Protein AF-A0A0C2G485-F1 (afdb_monomer)

InterPro domains:
  IPR006077 Vinculin/alpha-catenin [PF01044] (1-169)
  IPR017997 Vinculin [PTHR46180] (2-187)
  IPR036723 Alpha-catenin/vinculin-like superfamily [SSF47220] (1-47)
  IPR036723 Alpha-catenin/vinculin-like superfamily [SSF47220] (49-188)

Organism: NCBI:txid51022

pLDDT: mean 88.15, std 16.3, range [38.81, 98.62]

Sequence (192 aa):
MTPQLVNAGKIRLHNQTDSAEQHFENLHRQYADALHRLRSHVDDAIDTGEFVRASENAMRRYTNRCEDAIANSYPQGMVDNTSQIARLGNRVLMAAQNEADNSEEPAYCDRVNSAANQVRAAIPPMVTQAKQVAMSPRDTGASNAWRNANDRLLDSVKAVGDAIAGIQNGRHSAYQDSLSRASPYQPPQANP

Nearest PDB structures (foldseek):
  6fuy-assembly1_A  TM=9.796E-01  e=1.055E-07  Homo sapiens
  1tr2-assembly1_A  TM=8.878E-01  e=1.412E-07  Homo sapiens
  6bfi-assembly1_A  TM=7.547E-01  e=1.360E-05  Oscarella pearsei
  6bfi-assembly2_B  TM=8.022E-01  e=3.596E-05  Oscarella pearsei
  1dow-assembly1_A  TM=5.355E-01  e=2.995E-03  Mus musculus

Mean predicted aligned error: 10.18 Å

Radius of gyration: 22.9 Å; Cα contacts (8 Å, |Δi|>4): 181; chains: 1; bounding box: 74×50×57 Å

Foldseek 3Di:
DVVLLVVLVVCCVVDVDPVSVVSNVVVVVVVVVVVVVVVVVVLVVDDLLVLLVVLLVLLVVLVVQLVVCLVVLNLVSLLVSLVSNLVSLVVNLVSLCVLLVPDPDVVLNVQLVVLNVQLVVLSVQLNVLSNVCSVPSPDPVSVVSNVVSSVSNSVSSVSNSCSSQVNDDPDRDVVVVVVVVPDPDDDDDDDD

Secondary structure (DSSP, 8-state):
-HHHHHHHHHHHHH---HHHHHHHHHHHHHHHHHHHHHHHHHHHTS-HHHHHHHHHHHHHHHHHHHHHHHHTT-HHHHHHHHHHHHHHHHHHHHHHHHHHHT---HHHHHHHHHHHHHHHHHHHHHHHHHHHHHH-TT-HHHHHHHHHHHHHHHHHHHHHHHHHTTEETTEE-HHHHHHHHT----------

Solvent-accessible surface area (backbone atoms only — not comparable to full-atom values): 10129 Å² total; per-residue (Å²): 105,72,71,56,43,55,51,33,50,53,47,31,75,80,35,93,43,73,66,36,48,51,52,29,51,52,43,49,51,54,45,53,53,49,51,50,52,52,47,50,58,49,57,73,73,44,60,66,46,59,51,33,52,52,44,50,56,51,34,54,55,31,50,51,49,27,52,50,16,41,76,67,58,34,38,66,47,26,51,55,30,47,51,52,38,49,52,47,53,53,50,46,41,54,52,45,49,54,55,32,73,73,49,89,52,66,72,56,32,54,45,26,52,54,24,37,52,46,31,64,63,26,45,61,57,23,56,52,28,38,50,48,20,38,77,37,42,84,39,63,65,39,46,50,53,21,51,57,29,43,50,53,27,52,52,22,47,48,45,30,28,31,41,69,66,38,53,48,95,95,44,77,38,70,68,62,56,51,61,68,68,68,66,91,78,81,78,83,81,85,75,136

Structure (mmCIF, N/CA/C/O backbone):
data_AF-A0A0C2G485-F1
#
_entry.id   AF-A0A0C2G485-F1
#
loop_
_atom_site.group_PDB
_atom_site.id
_atom_site.type_symbol
_atom_site.label_atom_id
_atom_site.label_alt_id
_atom_site.label_comp_id
_atom_site.label_asym_id
_atom_site.label_entity_id
_atom_site.label_seq_id
_atom_site.pdbx_PDB_ins_code
_atom_site.Cartn_x
_atom_site.Cartn_y
_atom_site.Cartn_z
_atom_site.occupancy
_atom_site.B_iso_or_equiv
_atom_site.auth_seq_id
_atom_site.auth_comp_id
_atom_site.auth_asym_id
_atom_site.auth_atom_id
_atom_site.pdbx_PDB_model_num
ATOM 1 N N . MET A 1 1 ? -15.604 12.655 -20.127 1.00 81.19 1 MET A N 1
ATOM 2 C CA . MET A 1 1 ? -14.216 13.042 -19.798 1.00 81.19 1 MET A CA 1
ATOM 3 C C . MET A 1 1 ? -13.172 12.179 -20.502 1.00 81.19 1 MET A C 1
ATOM 5 O O . MET A 1 1 ? -12.366 12.743 -21.226 1.00 81.19 1 MET A O 1
ATOM 9 N N . THR A 1 2 ? -13.188 10.841 -20.400 1.00 89.56 2 THR A N 1
ATOM 10 C CA . THR A 1 2 ? -12.141 9.991 -21.021 1.00 89.56 2 THR A CA 1
ATOM 11 C C . THR A 1 2 ? -11.968 10.186 -22.540 1.00 89.56 2 THR A C 1
ATOM 13 O O . THR A 1 2 ? -10.835 10.405 -22.965 1.00 89.56 2 THR A O 1
ATOM 16 N N . PRO A 1 3 ? -13.032 10.225 -23.375 1.00 91.62 3 PRO A N 1
ATOM 17 C CA . PRO A 1 3 ? -12.863 10.497 -24.809 1.00 91.62 3 PRO A CA 1
ATOM 18 C C . PRO A 1 3 ? -12.322 11.906 -25.105 1.00 91.62 3 PRO A C 1
ATOM 20 O O . PRO A 1 3 ? -11.580 12.095 -26.065 1.00 91.62 3 PRO A O 1
ATOM 23 N N . GLN A 1 4 ? -12.656 12.892 -24.264 1.00 90.00 4 GLN A N 1
ATOM 24 C CA . GLN A 1 4 ? -12.206 14.283 -24.408 1.00 90.00 4 GLN A CA 1
ATOM 25 C C . GLN A 1 4 ? -10.712 14.413 -24.091 1.00 90.00 4 GLN A C 1
ATOM 27 O O . GLN A 1 4 ? -9.989 15.043 -24.856 1.00 90.00 4 GLN A O 1
ATOM 32 N N . LEU A 1 5 ? -10.234 13.755 -23.028 1.00 92.69 5 LEU A N 1
ATOM 33 C CA . LEU A 1 5 ? -8.813 13.722 -22.674 1.00 92.69 5 LEU A CA 1
ATOM 34 C C . LEU A 1 5 ? -7.972 13.057 -23.774 1.00 92.69 5 LEU A C 1
ATOM 36 O O . LEU A 1 5 ? -6.934 13.586 -24.165 1.00 92.69 5 LEU A O 1
ATOM 40 N N . VAL A 1 6 ? -8.442 11.926 -24.314 1.00 93.56 6 VAL A N 1
ATOM 41 C CA . VAL A 1 6 ? -7.757 11.217 -25.410 1.00 93.56 6 VAL A CA 1
ATOM 42 C C . VAL A 1 6 ? -7.699 12.079 -26.671 1.00 93.56 6 VAL A C 1
ATOM 44 O O . VAL A 1 6 ? -6.651 12.162 -27.310 1.00 93.56 6 VAL A O 1
ATOM 47 N N . ASN A 1 7 ? -8.797 12.750 -27.026 1.00 92.06 7 ASN A N 1
ATOM 48 C CA . ASN A 1 7 ? -8.823 13.636 -28.187 1.00 92.06 7 ASN A CA 1
ATOM 49 C C . ASN A 1 7 ? -7.918 14.862 -27.999 1.00 92.06 7 ASN A C 1
ATOM 51 O O . ASN A 1 7 ? -7.175 15.199 -28.917 1.00 92.06 7 ASN A O 1
ATOM 55 N N . ALA A 1 8 ? -7.900 15.477 -26.816 1.00 89.81 8 ALA A N 1
ATOM 56 C CA . ALA A 1 8 ? -6.986 16.578 -26.512 1.00 89.81 8 ALA A CA 1
ATOM 57 C C . ALA A 1 8 ? -5.514 16.142 -26.558 1.00 89.81 8 ALA A C 1
ATOM 59 O O . ALA A 1 8 ? -4.684 16.849 -27.123 1.00 89.81 8 ALA A O 1
ATOM 60 N N . GLY A 1 9 ? -5.195 14.942 -26.061 1.00 91.69 9 GLY A N 1
ATOM 61 C CA . GLY A 1 9 ? -3.853 14.366 -26.171 1.00 91.69 9 GLY A CA 1
ATOM 62 C C . GLY A 1 9 ? -3.430 14.125 -27.624 1.00 91.69 9 GLY A C 1
ATOM 63 O O . GLY A 1 9 ? -2.298 14.427 -27.997 1.00 91.69 9 GLY A O 1
ATOM 64 N N . LYS A 1 10 ? -4.352 13.654 -28.477 1.00 93.00 10 LYS A N 1
ATOM 65 C CA . LYS A 1 10 ? -4.109 13.535 -29.925 1.00 93.00 10 LYS A CA 1
ATOM 66 C C . LYS A 1 10 ? -3.856 14.895 -30.575 1.00 93.00 10 LYS A C 1
ATOM 68 O O . LYS A 1 10 ? -2.952 14.992 -31.398 1.00 93.00 10 LYS A O 1
ATOM 73 N N . ILE A 1 11 ? -4.624 15.925 -30.220 1.00 90.94 11 ILE A N 1
ATOM 74 C CA . ILE A 1 11 ? -4.431 17.286 -30.746 1.00 90.94 11 ILE A CA 1
ATOM 75 C C . ILE A 1 11 ? -3.054 17.815 -30.337 1.00 90.94 11 ILE A C 1
ATOM 77 O O . ILE A 1 11 ? -2.303 18.238 -31.207 1.00 90.94 11 ILE A O 1
ATOM 81 N N . ARG A 1 12 ? -2.683 17.700 -29.055 1.00 91.75 12 ARG A N 1
ATOM 82 C CA . ARG A 1 12 ? -1.364 18.098 -28.532 1.00 91.75 12 ARG A CA 1
ATOM 83 C C . ARG A 1 12 ? -0.206 17.421 -29.269 1.00 91.75 12 ARG A C 1
ATOM 85 O O . ARG A 1 12 ? 0.800 18.055 -29.556 1.00 91.75 12 ARG A O 1
ATOM 92 N N . LEU A 1 13 ? -0.357 16.139 -29.617 1.00 92.00 13 LEU A N 1
ATOM 93 C CA . LEU A 1 13 ? 0.670 15.390 -30.350 1.00 92.00 13 LEU A CA 1
ATOM 94 C C . LEU A 1 13 ? 0.918 15.945 -31.763 1.00 92.00 13 LEU A C 1
ATOM 96 O O . LEU A 1 13 ? 2.058 15.959 -32.218 1.00 92.00 13 LEU A O 1
ATOM 100 N N . HIS A 1 14 ? -0.137 16.391 -32.449 1.00 91.06 14 HIS A N 1
ATOM 101 C CA . HIS A 1 14 ? -0.059 16.897 -33.825 1.00 91.06 14 HIS A CA 1
ATOM 102 C C . HIS A 1 14 ? 0.062 18.429 -33.902 1.00 91.06 14 HIS A C 1
ATOM 104 O O . HIS A 1 14 ? 0.259 18.971 -34.986 1.00 91.06 14 HIS A O 1
ATOM 110 N N . ASN A 1 15 ? -0.071 19.131 -32.774 1.00 87.00 15 ASN A N 1
ATOM 111 C CA . ASN A 1 15 ? -0.072 20.586 -32.692 1.00 87.00 15 ASN A CA 1
ATOM 112 C C . ASN A 1 15 ? 0.653 21.049 -31.415 1.00 87.00 15 ASN A C 1
ATOM 114 O O . ASN A 1 15 ? 0.057 21.109 -30.341 1.00 87.00 15 ASN A O 1
ATOM 118 N N . GLN A 1 16 ? 1.935 21.399 -31.551 1.00 84.25 16 GLN A N 1
ATOM 119 C CA . GLN A 1 16 ? 2.811 21.841 -30.456 1.00 84.25 16 GLN A CA 1
ATOM 120 C C . GLN A 1 16 ? 2.670 23.345 -30.164 1.00 84.25 16 GLN A C 1
ATOM 122 O O . GLN A 1 16 ? 3.652 24.081 -30.124 1.00 84.25 16 GLN A O 1
ATOM 127 N N . THR A 1 17 ? 1.437 23.824 -30.018 1.00 93.12 17 THR A N 1
ATOM 128 C CA . THR A 1 17 ? 1.161 25.205 -29.597 1.00 93.12 17 THR A CA 1
ATOM 129 C C . THR A 1 17 ? 0.867 25.263 -28.104 1.00 93.12 17 THR A C 1
ATOM 131 O O . THR A 1 17 ? 0.262 24.345 -27.548 1.00 93.12 17 THR A O 1
ATOM 134 N N . ASP A 1 18 ? 1.199 26.387 -27.467 1.00 89.69 18 ASP A N 1
ATOM 135 C CA . ASP A 1 18 ? 0.920 26.617 -26.041 1.00 89.69 18 ASP A CA 1
ATOM 136 C C . ASP A 1 18 ? -0.572 26.463 -25.703 1.00 89.69 18 ASP A C 1
ATOM 138 O O . ASP A 1 18 ? -0.939 25.984 -24.632 1.00 89.69 18 ASP A O 1
ATOM 142 N N . SER A 1 19 ? -1.456 26.806 -26.647 1.00 91.31 19 SER A N 1
ATOM 143 C CA . SER A 1 19 ? -2.905 26.644 -26.493 1.00 91.31 19 SER A CA 1
ATOM 144 C C . SER A 1 19 ? -3.334 25.172 -26.437 1.00 91.31 19 SER A C 1
ATOM 146 O O . SER A 1 19 ? -4.177 24.810 -25.612 1.00 91.31 19 SER A O 1
ATOM 148 N N . ALA A 1 20 ? -2.744 24.308 -27.271 1.00 89.69 20 ALA A N 1
ATOM 149 C CA . ALA A 1 20 ? -3.031 22.875 -27.264 1.00 89.69 20 ALA A CA 1
ATOM 150 C C . ALA A 1 20 ? -2.503 22.198 -25.988 1.00 89.69 20 ALA A C 1
ATOM 152 O O . ALA A 1 20 ? -3.197 21.354 -25.414 1.00 89.69 20 ALA A O 1
ATOM 153 N N . GLU A 1 21 ? -1.327 22.614 -25.507 1.00 92.19 21 GLU A N 1
ATOM 154 C CA . GLU A 1 21 ? -0.771 22.167 -24.225 1.00 92.19 21 GLU A CA 1
ATOM 155 C C . GLU A 1 21 ? -1.676 22.585 -23.059 1.00 92.19 21 GLU A C 1
ATOM 157 O O . GLU A 1 21 ? -2.110 21.750 -22.266 1.00 92.19 21 GLU A O 1
ATOM 162 N N . GLN A 1 22 ? -2.059 23.864 -22.994 1.00 93.31 22 GLN A N 1
ATOM 163 C CA . GLN A 1 22 ? -2.904 24.382 -21.920 1.00 93.31 22 GLN A CA 1
ATOM 164 C C . GLN A 1 22 ? -4.296 23.735 -21.912 1.00 93.31 22 GLN A C 1
ATOM 166 O O . GLN A 1 22 ? -4.841 23.440 -20.844 1.00 93.31 22 GLN A O 1
ATOM 171 N N . HIS A 1 23 ? -4.874 23.474 -23.089 1.00 91.00 23 HIS A N 1
ATOM 172 C CA . HIS A 1 23 ? -6.140 22.757 -23.211 1.00 91.00 23 HIS A CA 1
ATOM 173 C C . HIS A 1 23 ? -6.041 21.317 -22.687 1.00 91.00 23 HIS A C 1
ATOM 175 O O . HIS A 1 23 ? -6.908 20.886 -21.919 1.00 91.00 23 HIS A O 1
ATOM 181 N N . PHE A 1 24 ? -4.979 20.591 -23.052 1.00 93.62 24 PHE A N 1
ATOM 182 C CA . PHE A 1 24 ? -4.726 19.245 -22.543 1.00 93.62 24 PHE A CA 1
ATOM 183 C C . PHE A 1 24 ? -4.542 19.241 -21.023 1.00 93.62 24 PHE A C 1
ATOM 185 O O . PHE A 1 24 ? -5.223 18.481 -20.340 1.00 93.62 24 PHE A O 1
ATOM 192 N N . GLU A 1 25 ? -3.703 20.125 -20.482 1.00 94.88 25 GLU A N 1
ATOM 193 C CA . GLU A 1 25 ? -3.445 20.213 -19.041 1.00 94.88 25 GLU A CA 1
ATOM 194 C C . GLU A 1 25 ? -4.706 20.562 -18.238 1.00 94.88 25 GLU A C 1
ATOM 196 O O . GLU A 1 25 ? -4.943 20.017 -17.157 1.00 94.88 25 GLU A O 1
ATOM 201 N N . ASN A 1 26 ? -5.572 21.424 -18.779 1.00 94.38 26 ASN A N 1
ATOM 202 C CA . ASN A 1 26 ? -6.866 21.721 -18.169 1.00 94.38 26 ASN A CA 1
ATOM 203 C C . ASN A 1 26 ? -7.766 20.477 -18.106 1.00 94.38 26 ASN A C 1
ATOM 205 O O . ASN A 1 26 ? -8.342 20.192 -17.055 1.00 94.38 26 ASN A O 1
ATOM 209 N N . LEU A 1 27 ? -7.870 19.716 -19.200 1.00 94.69 27 LEU A N 1
ATOM 210 C CA . LEU A 1 27 ? -8.649 18.475 -19.227 1.00 94.69 27 LEU A CA 1
ATOM 211 C C . LEU A 1 27 ? -8.028 17.376 -18.360 1.00 94.69 27 LEU A C 1
ATOM 213 O O . LEU A 1 27 ? -8.760 16.612 -17.733 1.00 94.69 27 LEU A O 1
ATOM 217 N N . HIS A 1 28 ? -6.699 17.309 -18.294 1.00 93.81 28 HIS A N 1
ATOM 218 C CA . HIS A 1 28 ? -5.967 16.372 -17.453 1.00 93.81 28 HIS A CA 1
ATOM 219 C C . HIS A 1 28 ? -6.257 16.622 -15.969 1.00 93.81 28 HIS A C 1
ATOM 221 O O . HIS A 1 28 ? -6.651 15.689 -15.268 1.00 93.81 28 HIS A O 1
ATOM 227 N N . ARG A 1 29 ? -6.186 17.882 -15.511 1.00 95.06 29 ARG A N 1
ATOM 228 C CA . ARG A 1 29 ? -6.572 18.269 -14.142 1.00 95.06 29 ARG A CA 1
ATOM 229 C C . ARG A 1 29 ? -8.028 17.926 -13.839 1.00 95.06 29 ARG A C 1
ATOM 231 O O . ARG A 1 29 ? -8.294 17.218 -12.877 1.00 95.06 29 ARG A O 1
ATOM 238 N N . GLN A 1 30 ? -8.962 18.318 -14.708 1.00 93.75 30 GLN A N 1
ATOM 239 C CA . GLN A 1 30 ? -10.383 18.010 -14.498 1.00 93.75 30 GLN A CA 1
ATOM 240 C C . GLN A 1 30 ? -10.662 16.499 -14.450 1.00 93.75 30 GLN A C 1
ATOM 242 O O . GLN A 1 30 ? -11.532 16.051 -13.703 1.00 93.75 30 GLN A O 1
ATOM 247 N N . TYR A 1 31 ? -9.949 15.704 -15.253 1.00 94.25 31 TYR A N 1
ATOM 248 C CA . TYR A 1 31 ? -10.063 14.249 -15.231 1.00 94.25 31 TYR A CA 1
ATOM 249 C C . TYR A 1 31 ? -9.492 13.650 -13.943 1.00 94.25 31 TYR A C 1
ATOM 251 O O . TYR A 1 31 ? -10.142 12.798 -13.339 1.00 94.25 31 TYR A O 1
ATOM 259 N N . ALA A 1 32 ? -8.322 14.115 -13.497 1.00 92.56 32 ALA A N 1
ATOM 260 C CA . ALA A 1 32 ? -7.724 13.703 -12.230 1.00 92.56 32 ALA A CA 1
ATOM 261 C C . ALA A 1 32 ? -8.648 14.026 -11.042 1.00 92.56 32 ALA A C 1
ATOM 263 O O . ALA A 1 32 ? -8.909 13.144 -10.223 1.00 92.56 32 ALA A O 1
ATOM 264 N N . ASP A 1 33 ? -9.231 15.227 -11.011 1.00 93.56 33 ASP A N 1
ATOM 265 C CA . ASP A 1 33 ? -10.198 15.639 -9.989 1.00 93.56 33 ASP A CA 1
ATOM 266 C C . ASP A 1 33 ? -11.460 14.768 -10.017 1.00 93.56 33 ASP A C 1
ATOM 268 O O . ASP A 1 33 ? -11.965 14.351 -8.976 1.00 93.56 33 ASP A O 1
ATOM 272 N N . ALA A 1 34 ? -11.980 14.459 -11.211 1.00 91.94 34 ALA A N 1
ATOM 273 C CA . ALA A 1 34 ? -13.145 13.592 -11.359 1.00 91.94 34 ALA A CA 1
ATOM 274 C C . ALA A 1 34 ? -12.867 12.161 -10.870 1.00 91.94 34 ALA A C 1
ATOM 276 O O . ALA A 1 34 ? -13.714 11.576 -10.198 1.00 91.94 34 ALA A O 1
ATOM 277 N N . LEU A 1 35 ? -11.683 11.612 -11.165 1.00 92.44 35 LEU A N 1
ATOM 278 C CA . LEU A 1 35 ? -11.256 10.307 -10.653 1.00 92.44 35 LEU A CA 1
ATOM 279 C C . LEU A 1 35 ? -11.071 10.318 -9.134 1.00 92.44 35 LEU A C 1
ATOM 281 O O . LEU A 1 35 ? -11.413 9.336 -8.478 1.00 92.44 35 LEU A O 1
ATOM 285 N N . HIS A 1 36 ? -10.544 11.409 -8.578 1.00 88.31 36 HIS A N 1
ATOM 286 C CA . HIS A 1 36 ? -10.393 11.563 -7.137 1.00 88.31 36 HIS A CA 1
ATOM 287 C C . HIS A 1 36 ? -11.757 11.599 -6.434 1.00 88.31 36 HIS A C 1
ATOM 289 O O . HIS A 1 36 ? -11.973 10.825 -5.506 1.00 88.31 36 HIS A O 1
ATOM 295 N N . ARG A 1 37 ? -12.711 12.400 -6.934 1.00 88.00 37 ARG A N 1
ATOM 296 C CA . ARG A 1 37 ? -14.086 12.444 -6.404 1.00 88.00 37 ARG A CA 1
ATOM 297 C C . ARG A 1 37 ? -14.801 11.101 -6.515 1.00 88.00 37 ARG A C 1
ATOM 299 O O . ARG A 1 37 ? -15.403 10.655 -5.549 1.00 88.00 37 ARG A O 1
ATOM 306 N N . LEU A 1 38 ? -14.707 10.437 -7.671 1.00 90.12 38 LEU A N 1
ATOM 307 C CA . LEU A 1 38 ? -15.281 9.102 -7.857 1.00 90.12 38 LEU A CA 1
ATOM 308 C C . LEU A 1 38 ? -14.714 8.113 -6.836 1.00 90.12 38 LEU A C 1
ATOM 310 O O . LEU A 1 38 ? -15.474 7.364 -6.236 1.00 90.12 38 LEU A O 1
ATOM 314 N N . ARG A 1 39 ? -13.390 8.119 -6.637 1.00 86.12 39 ARG A N 1
ATOM 315 C CA . ARG A 1 39 ? -12.747 7.270 -5.633 1.00 86.12 39 ARG A CA 1
ATOM 316 C C . ARG A 1 39 ? -13.279 7.570 -4.236 1.00 86.12 39 ARG A C 1
ATOM 318 O O . ARG A 1 39 ? -13.659 6.623 -3.572 1.00 86.12 39 ARG A O 1
ATOM 325 N N . SER A 1 40 ? -13.339 8.840 -3.834 1.00 82.88 40 SER A N 1
ATOM 326 C CA . SER A 1 40 ? -13.867 9.233 -2.521 1.00 82.88 40 SER A CA 1
ATOM 327 C C . SER A 1 40 ? -15.283 8.700 -2.311 1.00 82.88 40 SER A C 1
ATOM 329 O O . SER A 1 40 ? -15.521 8.013 -1.335 1.00 82.88 40 SER A O 1
ATOM 331 N N . HIS A 1 41 ? -16.191 8.905 -3.273 1.00 84.75 41 HIS A N 1
ATOM 332 C CA . HIS A 1 41 ? -17.567 8.404 -3.170 1.00 84.75 41 HIS A CA 1
ATOM 333 C C . HIS A 1 41 ? -17.665 6.878 -3.092 1.00 84.75 41 HIS A C 1
ATOM 335 O O . HIS A 1 41 ? -18.586 6.353 -2.476 1.00 84.75 41 HIS A O 1
ATOM 341 N N . VAL A 1 42 ? -16.757 6.160 -3.758 1.00 85.75 42 VAL A N 1
ATOM 342 C CA . VAL A 1 42 ? -16.695 4.697 -3.678 1.00 85.75 42 VAL A CA 1
ATOM 343 C C . VAL A 1 42 ? -16.134 4.256 -2.330 1.00 85.75 42 VAL A C 1
ATOM 345 O O . VAL A 1 42 ? -16.690 3.341 -1.738 1.00 85.75 42 VAL A O 1
ATOM 348 N N . ASP A 1 43 ? -15.070 4.898 -1.849 1.00 80.31 43 ASP A N 1
ATOM 349 C CA . ASP A 1 43 ? -14.470 4.595 -0.550 1.00 80.31 43 ASP A CA 1
ATOM 350 C C . ASP A 1 43 ? -15.478 4.895 0.590 1.00 80.31 43 ASP A C 1
ATOM 352 O O . ASP A 1 43 ? -15.604 4.076 1.489 1.00 80.31 43 ASP A O 1
ATOM 356 N N . ASP A 1 44 ? -16.286 5.964 0.494 1.00 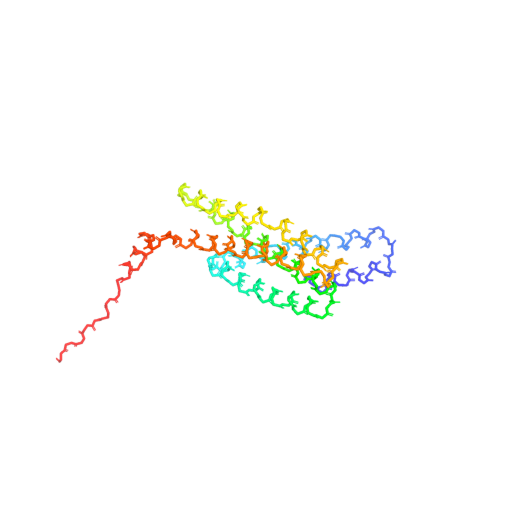78.50 44 ASP A N 1
ATOM 357 C CA . ASP A 1 44 ? -17.375 6.284 1.442 1.00 78.50 44 ASP A CA 1
ATOM 358 C C . ASP A 1 44 ? -18.512 5.242 1.443 1.00 78.50 44 ASP A C 1
ATOM 360 O O . ASP A 1 44 ? -19.240 5.094 2.424 1.00 78.50 44 ASP A O 1
ATOM 364 N N . ALA A 1 45 ? -18.718 4.546 0.321 1.00 81.56 45 ALA A N 1
ATOM 365 C CA . ALA A 1 45 ? -19.794 3.570 0.151 1.00 81.56 45 ALA A CA 1
ATOM 366 C C . ALA A 1 45 ? -19.376 2.130 0.502 1.00 81.56 45 ALA A C 1
ATOM 368 O O . ALA A 1 45 ? -20.213 1.226 0.455 1.00 81.56 45 ALA A O 1
ATOM 369 N N . ILE A 1 46 ? -18.096 1.900 0.803 1.00 86.69 46 ILE A N 1
ATOM 370 C CA . ILE A 1 46 ? -17.533 0.587 1.125 1.00 86.69 46 ILE A CA 1
ATOM 371 C C . ILE A 1 46 ? -17.213 0.536 2.621 1.00 86.69 46 ILE A C 1
ATOM 373 O O . ILE A 1 46 ? -16.718 1.500 3.191 1.00 86.69 46 ILE A O 1
ATOM 377 N N . ASP A 1 47 ? -17.442 -0.616 3.255 1.00 89.81 47 ASP A N 1
ATOM 378 C CA . ASP A 1 47 ? -16.978 -0.851 4.622 1.00 89.81 47 ASP A CA 1
ATOM 379 C C . ASP A 1 47 ? -15.441 -0.789 4.687 1.00 89.81 47 ASP A C 1
ATOM 381 O O . ASP A 1 47 ? -14.740 -1.578 4.040 1.00 89.81 47 ASP A O 1
ATOM 385 N N . THR A 1 48 ? -14.903 0.147 5.474 1.00 91.19 48 THR A N 1
ATOM 386 C CA . THR A 1 48 ? -13.454 0.368 5.590 1.00 91.19 48 THR A CA 1
ATOM 387 C C . THR A 1 48 ? -12.723 -0.904 6.039 1.00 91.19 48 THR A C 1
ATOM 389 O O . THR A 1 48 ? -11.639 -1.216 5.535 1.00 91.19 48 THR A O 1
ATOM 392 N N . GLY A 1 49 ? -13.318 -1.692 6.940 1.00 91.38 49 GLY A N 1
ATOM 393 C CA . GLY A 1 49 ? -12.757 -2.962 7.405 1.00 91.38 49 GLY A CA 1
ATOM 394 C C . GLY A 1 49 ? -12.665 -4.012 6.292 1.00 91.38 49 GLY A C 1
ATOM 395 O O . GLY A 1 49 ? -11.624 -4.658 6.122 1.00 91.38 49 GLY A O 1
ATOM 396 N N . GLU A 1 50 ? -13.720 -4.165 5.494 1.00 91.94 50 GLU A N 1
ATOM 397 C CA . GLU A 1 50 ? -13.751 -5.031 4.315 1.00 91.94 50 GLU A CA 1
ATOM 398 C C . GLU A 1 50 ? -12.727 -4.579 3.268 1.00 91.94 50 GLU A C 1
ATOM 400 O O . GLU A 1 50 ? -11.973 -5.407 2.747 1.00 91.94 50 GLU A O 1
ATOM 405 N N . PHE A 1 51 ? -12.622 -3.271 3.018 1.00 93.38 51 PHE A N 1
ATOM 406 C CA . PHE A 1 51 ? -11.620 -2.706 2.117 1.00 93.38 51 PHE A CA 1
ATOM 407 C C . PHE A 1 51 ? -10.187 -3.055 2.548 1.00 93.38 51 PHE A C 1
ATOM 409 O O . PHE A 1 51 ? -9.368 -3.463 1.712 1.00 93.38 51 PHE A O 1
ATOM 416 N N . VAL A 1 52 ? -9.869 -2.934 3.841 1.00 96.00 52 VAL A N 1
ATOM 417 C CA . VAL A 1 52 ? -8.540 -3.274 4.371 1.00 96.00 52 VAL A CA 1
ATOM 418 C C . VAL A 1 52 ? -8.256 -4.770 4.213 1.00 96.00 52 VAL A C 1
ATOM 420 O O . VAL A 1 52 ? -7.192 -5.132 3.706 1.00 96.00 52 VAL A O 1
ATOM 423 N N . ARG A 1 53 ? -9.218 -5.650 4.528 1.00 94.81 53 ARG A N 1
ATOM 424 C CA . ARG A 1 53 ? -9.075 -7.108 4.324 1.00 94.81 53 ARG A CA 1
ATOM 425 C C . ARG A 1 53 ? -8.912 -7.480 2.850 1.00 94.81 53 ARG A C 1
ATOM 427 O O . ARG A 1 53 ? -8.093 -8.333 2.500 1.00 94.81 53 ARG A O 1
ATOM 434 N N . ALA A 1 54 ? -9.672 -6.850 1.959 1.00 95.88 54 ALA A N 1
ATOM 435 C CA . ALA A 1 54 ? -9.543 -7.053 0.520 1.00 95.88 54 ALA A CA 1
ATOM 436 C C . ALA A 1 54 ? -8.165 -6.594 0.014 1.00 95.88 54 ALA A C 1
ATOM 438 O O . ALA A 1 54 ? -7.535 -7.284 -0.794 1.00 95.88 54 ALA A O 1
ATOM 439 N N . SER A 1 55 ? -7.668 -5.469 0.534 1.00 97.25 55 SER A N 1
ATOM 440 C CA . SER A 1 55 ? -6.336 -4.944 0.230 1.00 97.25 55 SER A CA 1
ATOM 441 C C . SER A 1 55 ? -5.233 -5.888 0.708 1.00 97.25 55 SER A C 1
ATOM 443 O O . SER A 1 55 ? -4.334 -6.194 -0.073 1.00 97.25 55 SER A O 1
ATOM 445 N N . GLU A 1 56 ? -5.330 -6.427 1.927 1.00 97.62 56 GLU A N 1
ATOM 446 C CA . GLU A 1 56 ? -4.404 -7.439 2.452 1.00 97.62 56 GLU A CA 1
ATOM 447 C C . GLU A 1 56 ? -4.358 -8.681 1.544 1.00 97.62 56 GLU A C 1
ATOM 449 O O . GLU A 1 56 ? -3.286 -9.118 1.121 1.00 97.62 56 GLU A O 1
ATOM 454 N N . ASN A 1 57 ? -5.521 -9.219 1.165 1.00 97.81 57 ASN A N 1
ATOM 455 C CA . ASN A 1 57 ? -5.612 -10.370 0.264 1.00 97.81 57 ASN A CA 1
ATOM 456 C C . ASN A 1 57 ? -4.982 -10.089 -1.108 1.00 97.81 57 ASN A C 1
ATOM 458 O O . ASN A 1 57 ? -4.292 -10.943 -1.673 1.00 97.81 57 ASN A O 1
ATOM 462 N N . ALA A 1 58 ? -5.191 -8.890 -1.654 1.00 97.81 58 ALA A N 1
ATOM 463 C CA . ALA A 1 58 ? -4.549 -8.471 -2.894 1.00 97.81 58 ALA A CA 1
ATOM 464 C C . ALA A 1 58 ? -3.025 -8.346 -2.734 1.00 97.81 58 ALA A C 1
ATOM 466 O O . ALA A 1 58 ? -2.288 -8.808 -3.607 1.00 97.81 58 ALA A O 1
ATOM 467 N N . MET A 1 59 ? -2.542 -7.792 -1.617 1.00 98.62 59 MET A N 1
ATOM 468 C CA . MET A 1 59 ? -1.110 -7.713 -1.308 1.00 98.62 59 MET A CA 1
ATOM 469 C C . MET A 1 59 ? -0.484 -9.108 -1.244 1.00 98.62 59 MET A C 1
ATOM 471 O O . MET A 1 59 ? 0.524 -9.327 -1.906 1.00 98.62 59 MET A O 1
ATOM 475 N N . ARG A 1 60 ? -1.125 -10.082 -0.581 1.00 98.50 60 ARG A N 1
ATOM 476 C CA . ARG A 1 60 ? -0.665 -11.486 -0.545 1.00 98.50 60 ARG A CA 1
ATOM 477 C C . ARG A 1 60 ? -0.570 -12.114 -1.939 1.00 98.50 60 ARG A C 1
ATOM 479 O O . ARG A 1 60 ? 0.387 -12.822 -2.241 1.00 98.50 60 ARG A O 1
ATOM 486 N N . ARG A 1 61 ? -1.517 -11.815 -2.837 1.00 98.50 61 ARG A N 1
ATOM 487 C CA . ARG A 1 61 ? -1.436 -12.261 -4.243 1.00 98.50 61 ARG A CA 1
ATOM 488 C C . ARG A 1 61 ? -0.237 -11.651 -4.970 1.00 98.50 61 ARG A C 1
ATOM 490 O O . ARG A 1 61 ? 0.407 -12.348 -5.748 1.00 98.50 61 ARG A O 1
ATOM 497 N N . TYR A 1 62 ? 0.073 -10.376 -4.732 1.00 98.62 62 TYR A N 1
ATOM 498 C CA . TYR A 1 62 ? 1.276 -9.749 -5.285 1.00 98.62 62 TYR A CA 1
ATOM 499 C C . TYR A 1 62 ? 2.561 -10.281 -4.644 1.00 98.62 62 TYR A C 1
ATOM 501 O O . TYR A 1 62 ? 3.545 -10.433 -5.35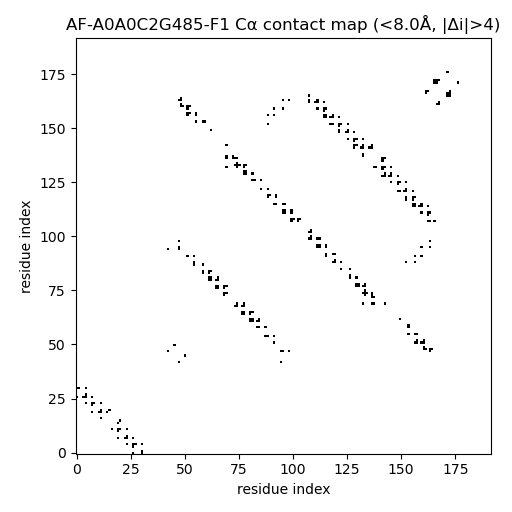8 1.00 98.62 62 TYR A O 1
ATOM 509 N N . THR A 1 63 ? 2.547 -10.640 -3.357 1.00 98.50 63 THR A N 1
ATOM 510 C CA . THR A 1 63 ? 3.660 -11.340 -2.699 1.00 98.50 63 THR A CA 1
ATOM 511 C C . THR A 1 63 ? 3.972 -12.650 -3.418 1.00 98.50 63 THR A C 1
ATOM 513 O O . THR A 1 63 ? 5.122 -12.866 -3.776 1.00 98.50 63 THR A O 1
ATOM 516 N N . ASN A 1 64 ? 2.964 -13.464 -3.750 1.00 98.44 64 ASN A N 1
ATOM 517 C CA . ASN A 1 64 ? 3.184 -14.692 -4.527 1.00 98.44 64 ASN A CA 1
ATOM 518 C C . ASN A 1 64 ? 3.810 -14.404 -5.903 1.00 98.44 64 ASN A C 1
ATOM 520 O O . ASN A 1 64 ? 4.720 -15.104 -6.327 1.00 98.44 64 ASN A O 1
ATOM 524 N N . ARG A 1 65 ? 3.392 -13.327 -6.579 1.00 98.38 65 ARG A N 1
ATOM 525 C CA . ARG A 1 65 ? 4.002 -12.919 -7.857 1.00 98.38 65 ARG A CA 1
ATOM 526 C C . ARG A 1 65 ? 5.440 -12.412 -7.702 1.00 98.38 65 ARG A C 1
ATOM 528 O O . ARG A 1 65 ? 6.234 -12.555 -8.628 1.00 98.38 65 ARG A O 1
ATOM 535 N N . CYS A 1 66 ? 5.781 -11.808 -6.564 1.00 98.12 66 CYS A N 1
ATOM 536 C CA . CYS A 1 66 ? 7.167 -11.488 -6.224 1.00 98.12 66 CYS A CA 1
ATOM 537 C C . CYS A 1 66 ? 7.984 -12.764 -5.991 1.00 98.12 66 CYS A C 1
ATOM 539 O O . CYS A 1 66 ? 9.102 -12.846 -6.484 1.00 98.12 66 CYS A O 1
ATOM 541 N N . GLU A 1 67 ? 7.431 -13.772 -5.312 1.00 97.88 67 GLU A N 1
ATOM 542 C CA . GLU A 1 67 ? 8.090 -15.076 -5.151 1.00 97.88 67 GLU A CA 1
ATOM 543 C C . GLU A 1 67 ? 8.339 -15.759 -6.500 1.00 97.88 67 GLU A C 1
ATOM 545 O O . GLU A 1 67 ? 9.453 -16.212 -6.763 1.00 97.88 67 GLU A O 1
ATOM 550 N N . ASP A 1 68 ? 7.353 -15.740 -7.402 1.00 97.69 68 ASP A N 1
ATOM 551 C CA . ASP A 1 68 ? 7.530 -16.217 -8.776 1.00 97.69 68 ASP A CA 1
ATOM 552 C C . ASP A 1 68 ? 8.644 -15.437 -9.492 1.00 97.69 68 ASP A C 1
ATOM 554 O O . ASP A 1 68 ? 9.476 -16.019 -10.191 1.00 97.69 68 ASP A O 1
ATOM 558 N N . ALA A 1 69 ? 8.703 -14.114 -9.310 1.00 97.00 69 ALA A N 1
ATOM 559 C CA . ALA A 1 69 ? 9.752 -13.282 -9.890 1.00 97.00 69 ALA A CA 1
ATOM 560 C C . ALA A 1 69 ? 11.144 -13.612 -9.320 1.00 97.00 69 ALA A C 1
ATOM 562 O O . ALA A 1 69 ? 12.116 -13.634 -10.074 1.00 97.00 69 ALA A O 1
ATOM 563 N N . ILE A 1 70 ? 11.247 -13.920 -8.024 1.00 96.69 70 ILE A N 1
ATOM 564 C CA . ILE A 1 70 ? 12.488 -14.380 -7.385 1.00 96.69 70 ILE A CA 1
ATOM 565 C C . ILE A 1 70 ? 12.912 -15.727 -7.978 1.00 96.69 70 ILE A C 1
ATOM 567 O O . ILE A 1 70 ? 14.037 -15.856 -8.465 1.00 96.69 70 ILE A O 1
ATOM 571 N N . ALA A 1 71 ? 12.004 -16.706 -8.015 1.00 96.75 71 ALA A N 1
ATOM 572 C CA . ALA A 1 71 ? 12.2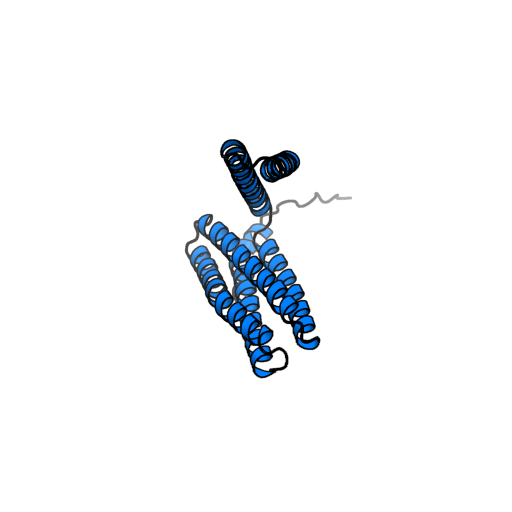77 -18.047 -8.531 1.00 96.75 71 ALA A CA 1
ATOM 573 C C . ALA A 1 71 ? 12.751 -18.025 -9.994 1.00 96.75 71 ALA A C 1
ATOM 575 O O . ALA A 1 71 ? 13.681 -18.742 -10.364 1.00 96.75 71 ALA A O 1
ATOM 576 N N . ASN A 1 72 ? 12.160 -17.153 -10.814 1.00 96.56 72 ASN A N 1
ATOM 577 C CA . ASN A 1 72 ? 12.506 -17.003 -12.227 1.00 96.56 72 ASN A CA 1
ATOM 578 C C . ASN A 1 72 ? 13.656 -16.014 -12.488 1.00 96.56 72 ASN A C 1
ATOM 580 O O . ASN A 1 72 ? 13.983 -15.765 -13.646 1.00 96.56 72 ASN A O 1
ATOM 584 N N . SER A 1 73 ? 14.278 -15.439 -11.448 1.00 95.56 73 SER A N 1
ATOM 585 C CA . SER A 1 73 ? 15.293 -14.382 -11.590 1.00 95.56 73 SER A CA 1
ATOM 586 C C . SER A 1 73 ? 14.825 -13.240 -12.507 1.00 95.56 73 SER A C 1
ATOM 588 O O . SER A 1 73 ? 15.531 -12.848 -13.435 1.00 95.56 73 SER A O 1
ATOM 590 N N . TYR A 1 74 ? 13.621 -12.716 -12.253 1.00 96.44 74 TYR A N 1
ATOM 591 C CA . TYR A 1 74 ? 12.962 -11.673 -13.042 1.00 96.44 74 TYR A CA 1
ATOM 592 C C . TYR A 1 74 ? 12.875 -10.334 -12.271 1.00 96.44 74 TYR A C 1
ATOM 594 O O . TYR A 1 74 ? 11.853 -10.038 -11.645 1.00 96.44 74 TYR A O 1
ATOM 602 N N . PRO A 1 75 ? 13.923 -9.481 -12.326 1.00 96.06 75 PRO A N 1
ATOM 603 C CA . PRO A 1 75 ? 13.993 -8.216 -11.589 1.00 96.06 75 PRO A CA 1
ATOM 604 C C . PRO A 1 75 ? 12.810 -7.274 -11.809 1.00 96.06 75 PRO A C 1
ATOM 606 O O . PRO A 1 75 ? 12.296 -6.695 -10.856 1.00 96.06 75 PRO A O 1
ATOM 609 N N . GLN A 1 76 ? 12.360 -7.121 -13.058 1.00 96.31 76 GLN A N 1
ATOM 610 C CA . GLN A 1 76 ? 11.281 -6.186 -13.375 1.00 96.31 76 GLN A CA 1
ATOM 611 C C . GLN A 1 76 ? 9.969 -6.615 -12.710 1.00 96.31 76 GLN A C 1
ATOM 613 O O . GLN A 1 76 ? 9.279 -5.788 -12.119 1.00 96.31 76 GLN A O 1
ATOM 618 N N . GLY A 1 77 ? 9.672 -7.920 -12.703 1.00 96.88 77 GLY A N 1
ATOM 619 C CA . GLY A 1 77 ? 8.514 -8.460 -11.994 1.00 96.88 77 GLY A CA 1
ATOM 620 C C . GLY A 1 77 ? 8.575 -8.201 -10.492 1.00 96.88 77 GLY A C 1
ATOM 621 O O . GLY A 1 77 ? 7.555 -7.869 -9.891 1.00 96.88 77 GLY A O 1
ATOM 622 N N . MET A 1 78 ? 9.762 -8.279 -9.886 1.00 97.50 78 MET A N 1
ATOM 623 C CA . MET A 1 78 ? 9.943 -7.935 -8.476 1.00 97.50 78 MET A CA 1
ATOM 624 C C . MET A 1 78 ? 9.586 -6.466 -8.205 1.00 97.50 78 MET A C 1
ATOM 626 O O . MET A 1 78 ? 8.838 -6.167 -7.272 1.00 97.50 78 MET A O 1
ATOM 630 N N . VAL A 1 79 ? 10.073 -5.546 -9.042 1.00 96.81 79 VAL A N 1
ATOM 631 C CA . VAL A 1 79 ? 9.826 -4.100 -8.906 1.00 96.81 79 VAL A CA 1
ATOM 632 C C . VAL A 1 79 ? 8.351 -3.753 -9.122 1.00 96.81 79 VAL A C 1
ATOM 634 O O . VAL A 1 79 ? 7.763 -3.019 -8.318 1.00 96.81 79 VAL A O 1
ATOM 637 N N . ASP A 1 80 ? 7.733 -4.294 -10.170 1.00 97.69 80 ASP A N 1
ATOM 638 C CA . ASP A 1 80 ? 6.346 -3.993 -10.528 1.00 97.69 80 ASP A CA 1
ATOM 639 C C . ASP A 1 80 ? 5.368 -4.488 -9.458 1.00 97.69 80 ASP A C 1
ATOM 641 O O . ASP A 1 80 ? 4.516 -3.724 -8.992 1.00 97.69 80 ASP A O 1
ATOM 645 N N . ASN A 1 81 ? 5.510 -5.742 -9.015 1.00 98.19 81 ASN A N 1
ATOM 646 C CA . ASN A 1 81 ? 4.628 -6.323 -8.001 1.00 98.19 81 ASN A CA 1
ATOM 647 C C . ASN A 1 81 ? 4.820 -5.639 -6.636 1.00 98.19 81 ASN A C 1
ATOM 649 O O . ASN A 1 81 ? 3.835 -5.267 -5.997 1.00 98.19 81 ASN A O 1
ATOM 653 N N . THR A 1 82 ? 6.063 -5.354 -6.234 1.00 98.25 82 THR A N 1
ATOM 654 C CA . THR A 1 82 ? 6.362 -4.578 -5.015 1.00 98.25 82 THR A CA 1
ATOM 655 C C . THR A 1 82 ? 5.718 -3.191 -5.057 1.00 98.25 82 THR A C 1
ATOM 657 O O . THR A 1 82 ? 5.154 -2.729 -4.064 1.00 98.25 82 THR A O 1
ATOM 660 N N . SER A 1 83 ? 5.737 -2.524 -6.214 1.00 98.19 83 SER A N 1
ATOM 661 C CA . SER A 1 83 ? 5.097 -1.214 -6.379 1.00 98.19 83 SER A CA 1
ATOM 662 C C . SER A 1 83 ? 3.581 -1.286 -6.175 1.00 98.19 83 SER A C 1
ATOM 664 O O . SER A 1 83 ? 2.991 -0.357 -5.621 1.00 98.19 83 SER A O 1
ATOM 666 N N . GLN A 1 84 ? 2.937 -2.391 -6.569 1.00 98.19 84 GLN A N 1
ATOM 667 C CA . GLN A 1 84 ? 1.517 -2.617 -6.283 1.00 98.19 84 GLN A CA 1
ATOM 668 C C . GLN A 1 84 ? 1.249 -2.828 -4.793 1.00 98.19 84 GLN A C 1
ATOM 670 O O . GLN A 1 84 ? 0.306 -2.236 -4.268 1.00 98.19 84 GLN A O 1
ATOM 675 N N . ILE A 1 85 ? 2.099 -3.591 -4.100 1.00 98.56 85 ILE A N 1
ATOM 676 C CA . ILE A 1 85 ? 2.011 -3.780 -2.644 1.00 98.56 85 ILE A CA 1
ATOM 677 C C . ILE A 1 85 ? 2.134 -2.428 -1.926 1.00 98.56 85 ILE A C 1
ATOM 679 O O . ILE A 1 85 ? 1.290 -2.088 -1.101 1.00 98.56 85 ILE A O 1
ATOM 683 N N . ALA A 1 86 ? 3.125 -1.608 -2.291 1.00 98.44 86 ALA A N 1
ATOM 684 C CA . ALA A 1 86 ? 3.315 -0.279 -1.707 1.00 98.44 86 ALA A CA 1
ATOM 685 C C . ALA A 1 86 ? 2.117 0.654 -1.964 1.00 98.44 86 ALA A C 1
ATOM 687 O O . ALA A 1 86 ? 1.689 1.381 -1.068 1.00 98.44 86 ALA A O 1
ATOM 688 N N . ARG A 1 87 ? 1.540 0.621 -3.174 1.00 98.12 87 ARG A N 1
ATOM 689 C CA . ARG A 1 87 ? 0.334 1.398 -3.504 1.00 98.12 87 ARG A CA 1
ATOM 690 C C . ARG A 1 87 ? -0.870 0.976 -2.666 1.00 98.12 87 ARG A C 1
ATOM 692 O O . ARG A 1 87 ? -1.588 1.850 -2.191 1.00 98.12 87 ARG A O 1
ATOM 699 N N . LEU A 1 88 ? -1.081 -0.324 -2.463 1.00 97.94 88 LEU A N 1
ATOM 700 C CA . LEU A 1 88 ? -2.146 -0.830 -1.592 1.00 97.94 88 LEU A CA 1
ATOM 701 C C . LEU A 1 88 ? -1.920 -0.417 -0.133 1.00 97.94 88 LEU A C 1
ATOM 703 O O . LEU A 1 88 ? -2.842 0.109 0.480 1.00 97.94 88 LEU A O 1
ATOM 707 N N . GLY A 1 89 ? -0.691 -0.537 0.379 1.00 98.06 89 GLY A N 1
ATOM 708 C CA . GLY A 1 89 ? -0.340 -0.061 1.721 1.00 98.06 89 GLY A CA 1
ATOM 709 C C . GLY A 1 89 ? -0.646 1.429 1.915 1.00 98.06 89 GLY A C 1
ATOM 710 O O . GLY A 1 89 ? -1.276 1.808 2.896 1.00 98.06 89 GLY A O 1
ATOM 711 N N . ASN A 1 90 ? -0.302 2.275 0.939 1.00 97.69 90 ASN A N 1
ATOM 712 C CA . ASN A 1 90 ? -0.650 3.699 0.982 1.00 97.69 90 ASN A CA 1
ATOM 713 C C . ASN A 1 90 ? -2.164 3.953 0.928 1.00 97.69 90 ASN A C 1
ATOM 715 O O . ASN A 1 90 ? -2.642 4.878 1.576 1.00 97.69 90 ASN A O 1
ATOM 719 N N . ARG A 1 91 ? -2.940 3.141 0.197 1.00 95.00 91 ARG A N 1
ATOM 720 C CA . ARG A 1 91 ? -4.407 3.264 0.207 1.00 95.00 91 ARG A CA 1
ATOM 721 C C . ARG A 1 91 ? -5.011 2.873 1.555 1.00 95.00 91 ARG A C 1
ATOM 723 O O . ARG A 1 91 ? -5.926 3.548 2.005 1.00 95.00 91 ARG A O 1
ATOM 730 N N . VAL A 1 92 ? -4.480 1.838 2.207 1.00 96.69 92 VAL A N 1
ATOM 731 C CA . VAL A 1 92 ? -4.878 1.459 3.574 1.00 96.69 92 VAL A CA 1
ATOM 732 C C . VAL A 1 92 ? -4.606 2.602 4.554 1.00 96.69 92 VAL A C 1
ATOM 734 O O . VAL A 1 92 ? -5.463 2.899 5.376 1.00 96.69 92 VAL A O 1
ATOM 737 N N . LEU A 1 93 ? -3.468 3.299 4.430 1.00 96.38 93 LEU A N 1
ATOM 738 C CA . LEU A 1 93 ? -3.178 4.485 5.249 1.00 96.38 93 LEU A CA 1
ATOM 739 C C . LEU A 1 93 ? -4.214 5.595 5.063 1.00 96.38 93 LEU A C 1
ATOM 741 O O . LEU A 1 93 ? -4.643 6.190 6.044 1.00 96.38 93 LEU A O 1
ATOM 745 N N . MET A 1 94 ? -4.602 5.877 3.817 1.00 93.88 94 MET A N 1
ATOM 746 C CA . MET A 1 94 ? -5.608 6.904 3.528 1.00 93.88 94 MET A CA 1
ATOM 747 C C . MET A 1 94 ? -6.968 6.539 4.126 1.00 93.88 94 MET A C 1
ATOM 749 O O . MET A 1 94 ? -7.600 7.386 4.746 1.00 93.88 94 MET A O 1
ATOM 753 N N . ALA A 1 95 ? -7.385 5.280 3.980 1.00 92.50 95 ALA A N 1
ATOM 754 C CA . ALA A 1 95 ? -8.641 4.788 4.531 1.00 92.50 95 ALA A CA 1
ATOM 755 C C . ALA A 1 95 ? -8.650 4.848 6.069 1.00 92.50 95 ALA A C 1
ATOM 757 O O . ALA A 1 95 ? -9.587 5.371 6.657 1.00 92.50 95 ALA A O 1
ATOM 758 N N . ALA A 1 96 ? -7.569 4.399 6.716 1.00 94.44 96 ALA A N 1
ATOM 759 C CA . ALA A 1 96 ? -7.427 4.454 8.170 1.00 94.44 96 ALA A CA 1
ATOM 760 C C . ALA A 1 96 ? -7.420 5.891 8.715 1.00 94.44 96 ALA A C 1
ATOM 762 O O . ALA A 1 96 ? -8.004 6.148 9.763 1.00 94.44 96 ALA A O 1
ATOM 763 N N . GLN A 1 97 ? -6.778 6.826 8.007 1.00 93.19 97 GLN A N 1
ATOM 764 C CA . GLN A 1 97 ? -6.783 8.238 8.389 1.00 93.19 97 GLN A CA 1
ATOM 765 C C . GLN A 1 97 ? -8.192 8.829 8.291 1.00 93.19 97 GLN A C 1
ATOM 767 O O . GLN A 1 97 ? -8.651 9.436 9.248 1.00 93.19 97 GLN A O 1
ATOM 772 N N . ASN A 1 98 ? -8.893 8.596 7.175 1.00 91.06 98 ASN A N 1
ATOM 773 C CA . ASN A 1 98 ? -10.268 9.065 6.987 1.00 91.06 98 ASN A CA 1
ATOM 774 C C . ASN A 1 98 ? -11.206 8.515 8.072 1.00 91.06 98 ASN A C 1
ATOM 776 O O . ASN A 1 98 ? -12.016 9.240 8.635 1.00 91.06 98 ASN A O 1
ATOM 780 N N . GLU A 1 99 ? -11.056 7.234 8.405 1.00 90.88 99 GLU A N 1
ATOM 781 C CA . GLU A 1 99 ? -11.831 6.569 9.451 1.00 90.88 99 GLU A CA 1
ATOM 782 C C . GLU A 1 99 ? -11.571 7.164 10.847 1.00 90.88 99 GLU A C 1
ATOM 784 O O . GLU A 1 99 ? -12.502 7.379 11.620 1.00 90.88 99 GLU A O 1
ATOM 789 N N . ALA A 1 100 ? -10.309 7.461 11.173 1.00 92.75 100 ALA A N 1
ATOM 790 C CA . ALA A 1 100 ? -9.947 8.102 12.435 1.00 92.75 100 ALA A CA 1
ATOM 791 C C . ALA A 1 100 ? -10.421 9.564 12.504 1.00 92.75 100 ALA A C 1
ATOM 793 O O . ALA A 1 100 ? -10.881 9.996 13.558 1.00 92.75 100 ALA A O 1
ATOM 794 N N . ASP A 1 101 ? -10.338 10.307 11.397 1.00 91.50 101 ASP A N 1
ATOM 795 C CA . ASP A 1 101 ? -10.767 11.709 11.311 1.00 91.50 101 ASP A CA 1
ATOM 796 C C . ASP A 1 101 ? -12.297 11.855 11.441 1.00 91.50 101 ASP A C 1
ATOM 798 O O . ASP A 1 101 ? -12.780 12.870 11.940 1.00 91.50 101 ASP A O 1
ATOM 802 N N . ASN A 1 102 ? -13.057 10.828 11.041 1.00 89.94 102 ASN A N 1
ATOM 803 C CA . ASN A 1 102 ? -14.520 10.783 11.150 1.00 89.94 102 ASN A CA 1
ATOM 804 C C . ASN A 1 102 ? -15.033 10.287 12.516 1.00 89.94 102 ASN A C 1
ATOM 806 O O . ASN A 1 102 ? -16.243 10.274 12.747 1.00 89.94 102 ASN A O 1
ATOM 810 N N . SER A 1 103 ? -14.145 9.863 13.419 1.00 91.81 103 SER A N 1
ATOM 811 C CA . SER A 1 103 ? -14.511 9.326 14.732 1.00 91.81 103 SER A CA 1
ATOM 812 C C . SER A 1 103 ? -14.341 10.361 15.846 1.00 91.81 103 SER A C 1
ATOM 814 O O . SER A 1 103 ? -13.325 11.044 15.940 1.00 91.81 103 SER A O 1
ATOM 816 N N . GLU A 1 104 ? -15.305 10.402 16.769 1.00 93.38 104 GLU A N 1
ATOM 817 C CA . GLU A 1 104 ? -15.238 11.225 17.984 1.00 93.38 104 GLU A CA 1
ATOM 818 C C . GLU A 1 104 ? -14.647 10.475 19.198 1.00 93.38 104 GLU A C 1
ATOM 820 O O . GLU A 1 104 ? -14.365 11.100 20.218 1.00 93.38 104 GLU A O 1
ATOM 825 N N . GLU A 1 105 ? -14.448 9.147 19.129 1.00 95.00 105 GLU A N 1
ATOM 826 C CA . GLU A 1 105 ? -13.897 8.341 20.235 1.00 95.00 105 GLU A CA 1
ATOM 827 C C . GLU A 1 105 ? -12.354 8.415 20.264 1.00 95.00 105 GLU A C 1
ATOM 829 O O . GLU A 1 105 ? -11.705 7.775 19.431 1.00 95.00 105 GLU A O 1
ATOM 834 N N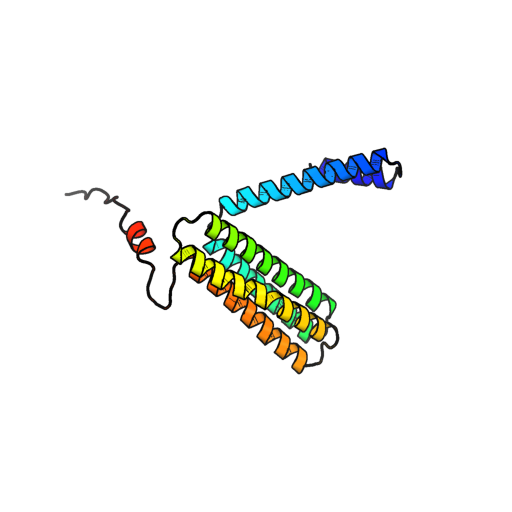 . PRO A 1 106 ? -11.718 9.071 21.261 1.00 92.94 106 PRO A N 1
ATOM 835 C CA . PRO A 1 106 ? -10.261 9.246 21.263 1.00 92.94 106 PRO A CA 1
ATOM 836 C C . PRO A 1 106 ? -9.496 7.919 21.311 1.00 92.94 106 PRO A C 1
ATOM 838 O O . PRO A 1 106 ? -8.505 7.735 20.610 1.00 92.94 106 PRO A O 1
ATOM 841 N N . ALA A 1 107 ? -9.998 6.950 22.085 1.00 92.62 107 ALA A N 1
ATOM 842 C CA . ALA A 1 107 ? -9.381 5.632 22.200 1.00 92.62 107 ALA A CA 1
ATOM 843 C C . ALA A 1 107 ? -9.422 4.842 20.881 1.00 92.62 107 ALA A C 1
ATOM 845 O O . ALA A 1 107 ? -8.518 4.049 20.619 1.00 92.62 107 ALA A O 1
ATOM 846 N N . TYR A 1 108 ? -10.448 5.037 20.049 1.00 92.88 108 TYR A N 1
ATOM 847 C CA . TYR A 1 108 ? -10.504 4.460 18.709 1.00 92.88 108 TYR A CA 1
ATOM 848 C C . TYR A 1 108 ? -9.480 5.120 17.788 1.00 92.88 108 TYR A C 1
ATOM 850 O O . TYR A 1 108 ? -8.665 4.416 17.186 1.00 92.88 108 TYR A O 1
ATOM 858 N N . CYS A 1 109 ? -9.462 6.454 17.754 1.00 95.50 109 CYS A N 1
ATOM 859 C CA . CYS A 1 109 ? -8.535 7.217 16.924 1.00 95.50 109 CYS A CA 1
ATOM 860 C C . CYS A 1 109 ? -7.078 6.861 17.250 1.00 95.50 109 CYS A C 1
ATOM 862 O O . CYS A 1 109 ? -6.295 6.594 16.341 1.00 95.50 109 CYS A O 1
ATOM 864 N N . ASP A 1 110 ? -6.720 6.753 18.532 1.00 95.38 110 ASP A N 1
ATOM 865 C CA . ASP A 1 110 ? -5.376 6.354 18.966 1.00 95.38 110 ASP A CA 1
ATOM 866 C C . ASP A 1 110 ? -4.997 4.946 18.481 1.00 95.38 110 ASP A C 1
ATOM 868 O O . ASP A 1 110 ? -3.881 4.729 17.996 1.00 95.38 110 ASP A O 1
ATOM 872 N N . ARG A 1 111 ? -5.923 3.977 18.570 1.00 95.25 111 ARG A N 1
ATOM 873 C CA . ARG A 1 111 ? -5.697 2.600 18.096 1.00 95.25 111 ARG A CA 1
ATOM 874 C C . ARG A 1 111 ? -5.462 2.558 16.588 1.00 95.25 111 ARG A C 1
ATOM 876 O O . ARG A 1 111 ? -4.474 1.967 16.148 1.00 95.25 111 ARG A O 1
ATOM 883 N N . VAL A 1 112 ? -6.342 3.190 15.811 1.00 96.31 112 VAL A N 1
ATOM 884 C CA . VAL A 1 112 ? -6.261 3.208 14.342 1.00 96.31 112 VAL A CA 1
ATOM 885 C C . VAL A 1 112 ? -5.008 3.952 13.880 1.00 96.31 112 VAL A C 1
ATOM 887 O O . VAL A 1 112 ? -4.252 3.426 13.061 1.00 96.31 112 VAL A O 1
ATOM 890 N N . ASN A 1 113 ? -4.706 5.113 14.468 1.00 96.56 113 ASN A N 1
ATOM 891 C CA . ASN A 1 113 ? -3.503 5.884 14.147 1.00 96.56 113 ASN A CA 1
ATOM 892 C C . ASN A 1 113 ? -2.217 5.131 14.504 1.00 96.56 113 ASN A C 1
ATOM 894 O O . ASN A 1 113 ? -1.250 5.156 13.740 1.00 96.56 113 ASN A O 1
ATOM 898 N N . SER A 1 114 ? -2.192 4.425 15.638 1.00 96.62 114 SER A N 1
ATOM 899 C CA . SER A 1 114 ? -1.050 3.592 16.025 1.00 96.62 114 SER A CA 1
ATOM 900 C C . SER A 1 114 ? -0.799 2.470 15.014 1.00 96.62 114 SER A C 1
ATOM 902 O O . SER A 1 114 ? 0.334 2.296 14.558 1.00 96.62 114 SER A O 1
ATOM 904 N N . ALA A 1 115 ? -1.849 1.760 14.588 1.00 97.44 115 ALA A N 1
ATOM 905 C CA . ALA A 1 115 ? -1.740 0.727 13.560 1.00 97.44 115 ALA A CA 1
ATOM 906 C C . ALA A 1 115 ? -1.314 1.310 12.196 1.00 97.44 115 ALA A C 1
ATOM 908 O O . ALA A 1 115 ? -0.406 0.788 11.544 1.00 97.44 115 ALA A O 1
ATOM 909 N N . ALA A 1 116 ? -1.887 2.447 11.790 1.00 97.50 116 ALA A N 1
ATOM 910 C CA . ALA A 1 116 ? -1.516 3.134 10.554 1.00 97.50 116 ALA A CA 1
ATOM 911 C C . ALA A 1 116 ? -0.041 3.578 10.561 1.00 97.50 116 ALA A C 1
ATOM 913 O O . ALA A 1 116 ? 0.667 3.438 9.562 1.00 97.50 116 ALA A O 1
ATOM 914 N N . ASN A 1 117 ? 0.478 4.047 11.698 1.00 97.88 117 ASN A N 1
ATOM 915 C CA . ASN A 1 117 ? 1.891 4.404 11.829 1.00 97.88 117 ASN A CA 1
ATOM 916 C C . ASN A 1 117 ? 2.824 3.200 11.601 1.00 97.88 117 ASN A C 1
ATOM 918 O O . ASN A 1 117 ? 3.886 3.367 10.995 1.00 97.88 117 ASN A O 1
ATOM 922 N N . GLN A 1 118 ? 2.421 1.990 12.007 1.00 97.88 118 GLN A N 1
ATOM 923 C CA . GLN A 1 118 ? 3.187 0.764 11.747 1.00 97.88 118 GLN A CA 1
ATOM 924 C C . GLN A 1 118 ? 3.242 0.447 10.247 1.00 97.88 118 GLN A C 1
ATOM 926 O O . GLN A 1 118 ? 4.324 0.197 9.713 1.00 97.88 118 GLN A O 1
ATOM 931 N N . VAL A 1 119 ? 2.114 0.568 9.534 1.00 98.19 119 VAL A N 1
ATOM 932 C CA . VAL A 1 119 ? 2.075 0.415 8.066 1.00 98.19 119 VAL A CA 1
ATOM 933 C C . VAL A 1 119 ? 2.996 1.434 7.393 1.00 98.19 119 VAL A C 1
ATOM 935 O O . VAL A 1 119 ? 3.820 1.068 6.551 1.00 98.19 119 VAL A O 1
ATOM 938 N N . ARG A 1 120 ? 2.916 2.709 7.796 1.00 98.25 120 ARG A N 1
ATOM 939 C CA . ARG A 1 120 ? 3.748 3.789 7.239 1.00 98.25 120 ARG A CA 1
ATOM 940 C C . ARG A 1 120 ? 5.240 3.509 7.425 1.00 98.25 120 ARG A C 1
ATOM 942 O O . ARG A 1 120 ? 6.020 3.741 6.504 1.00 98.25 120 ARG A O 1
ATOM 949 N N . ALA A 1 121 ? 5.631 2.981 8.584 1.00 98.31 121 ALA A N 1
ATOM 950 C CA . ALA A 1 121 ? 7.013 2.613 8.879 1.00 98.31 121 ALA A CA 1
ATOM 951 C C . ALA A 1 121 ? 7.481 1.349 8.129 1.00 98.31 121 ALA A C 1
ATOM 953 O O . ALA A 1 121 ? 8.669 1.225 7.826 1.00 98.31 121 ALA A O 1
ATOM 954 N N . ALA A 1 122 ? 6.574 0.423 7.804 1.00 98.50 122 ALA A N 1
ATOM 955 C CA . ALA A 1 122 ? 6.901 -0.848 7.156 1.00 98.50 122 ALA A CA 1
ATOM 956 C C . ALA A 1 122 ? 7.061 -0.754 5.623 1.00 98.50 122 ALA A C 1
ATOM 958 O O . ALA A 1 122 ? 7.798 -1.551 5.036 1.00 98.50 122 ALA A O 1
ATOM 959 N N . ILE A 1 123 ? 6.434 0.225 4.956 1.00 98.50 123 ILE A N 1
ATOM 960 C CA . ILE A 1 123 ? 6.515 0.370 3.488 1.00 98.50 123 ILE A CA 1
ATOM 961 C C . ILE A 1 123 ? 7.954 0.645 2.995 1.00 98.50 123 ILE A C 1
ATOM 963 O O . ILE A 1 123 ? 8.417 -0.085 2.111 1.00 98.50 123 ILE A O 1
ATOM 967 N N . PRO A 1 124 ? 8.699 1.647 3.515 1.00 98.50 124 PRO A N 1
ATOM 968 C CA . PRO A 1 124 ? 10.036 1.960 3.008 1.00 98.50 124 PRO A CA 1
ATOM 969 C C . PRO A 1 124 ? 11.051 0.805 3.072 1.00 98.50 124 PRO A C 1
ATOM 971 O O . PRO A 1 124 ? 11.718 0.568 2.056 1.00 98.50 124 PRO A O 1
ATOM 974 N N . PRO A 1 125 ? 11.200 0.060 4.192 1.00 98.25 125 PRO A N 1
ATOM 975 C CA . PRO A 1 125 ? 12.119 -1.071 4.226 1.00 98.25 125 PRO A CA 1
ATOM 976 C C . PRO A 1 125 ? 11.679 -2.175 3.262 1.00 98.25 125 PRO A C 1
ATOM 978 O O . PRO A 1 125 ? 12.531 -2.694 2.549 1.00 98.25 125 PRO A O 1
ATOM 981 N N . MET A 1 126 ? 10.379 -2.473 3.148 1.00 98.56 126 MET A N 1
ATOM 982 C CA . MET A 1 126 ? 9.867 -3.461 2.187 1.00 98.56 126 MET A CA 1
ATOM 983 C C . MET A 1 126 ? 10.270 -3.110 0.744 1.00 98.56 126 MET A C 1
ATOM 985 O O . MET A 1 126 ? 10.860 -3.935 0.046 1.00 98.56 126 MET A O 1
ATOM 989 N N . VAL A 1 127 ? 10.064 -1.859 0.319 1.00 98.44 127 VAL A N 1
ATOM 990 C CA . VAL A 1 127 ? 10.457 -1.398 -1.026 1.00 98.44 127 VAL A CA 1
ATOM 991 C C . VAL A 1 127 ? 11.976 -1.427 -1.212 1.00 98.44 127 VAL A C 1
ATOM 993 O O . VAL A 1 127 ? 12.471 -1.782 -2.281 1.00 98.44 127 VAL A O 1
ATOM 996 N N . THR A 1 128 ? 12.734 -1.056 -0.181 1.00 98.19 128 THR A N 1
ATOM 997 C CA . THR A 1 128 ? 14.202 -1.029 -0.239 1.00 98.19 128 THR A CA 1
ATOM 998 C C . THR A 1 128 ? 14.774 -2.434 -0.389 1.00 98.19 128 THR A C 1
ATOM 1000 O O . THR A 1 128 ? 15.619 -2.649 -1.256 1.00 98.19 128 THR A O 1
ATOM 1003 N N . GLN A 1 129 ? 14.282 -3.403 0.387 1.00 98.06 129 GLN A N 1
ATOM 1004 C CA . GLN A 1 129 ? 14.712 -4.796 0.265 1.00 98.06 129 GLN A CA 1
ATOM 1005 C C . GLN A 1 129 ? 14.304 -5.397 -1.083 1.00 98.06 129 GLN A C 1
ATOM 1007 O O . GLN A 1 129 ? 15.088 -6.116 -1.691 1.00 98.06 129 GLN A O 1
ATOM 1012 N N . ALA A 1 130 ? 13.138 -5.030 -1.621 1.00 97.62 130 ALA A N 1
ATOM 1013 C CA . ALA A 1 130 ? 12.732 -5.479 -2.950 1.00 97.62 130 ALA A CA 1
ATOM 1014 C C . ALA A 1 130 ? 13.687 -5.004 -4.054 1.00 97.62 130 ALA A C 1
ATOM 1016 O O . ALA A 1 130 ? 13.988 -5.752 -4.982 1.00 97.62 130 ALA A O 1
ATOM 1017 N N . LYS A 1 131 ? 14.206 -3.772 -3.940 1.00 96.94 131 LYS A N 1
ATOM 1018 C CA . LYS A 1 131 ? 15.246 -3.270 -4.850 1.00 96.94 131 LYS A CA 1
ATOM 1019 C C . LYS A 1 131 ? 16.525 -4.100 -4.747 1.00 96.94 131 LYS A C 1
ATOM 1021 O O . LYS A 1 131 ? 17.103 -4.414 -5.780 1.00 96.94 131 LYS A O 1
ATOM 1026 N N . GLN A 1 132 ? 16.934 -4.495 -3.539 1.00 97.00 132 GLN A N 1
ATOM 1027 C CA . GLN A 1 132 ? 18.106 -5.362 -3.351 1.00 97.00 132 GLN A CA 1
ATOM 1028 C C . GLN A 1 132 ? 17.910 -6.733 -4.007 1.00 97.00 132 GLN A C 1
ATOM 1030 O O . GLN A 1 132 ? 18.788 -7.200 -4.727 1.00 97.00 132 GLN A O 1
ATOM 1035 N N . VAL A 1 133 ? 16.728 -7.333 -3.849 1.00 97.50 133 VAL A N 1
ATOM 1036 C CA . VAL A 1 133 ? 16.358 -8.577 -4.542 1.00 97.50 133 VAL A CA 1
ATOM 1037 C C . VAL A 1 133 ? 16.399 -8.402 -6.060 1.00 97.50 133 VAL A C 1
ATOM 1039 O O . VAL A 1 133 ? 16.943 -9.247 -6.760 1.00 97.50 133 VAL A O 1
ATOM 1042 N N . ALA A 1 134 ? 15.873 -7.295 -6.589 1.00 96.38 134 ALA A N 1
ATOM 1043 C CA . ALA A 1 134 ? 15.902 -7.028 -8.025 1.00 96.38 134 ALA A CA 1
ATOM 1044 C C . ALA A 1 134 ? 17.335 -6.840 -8.565 1.00 96.38 134 ALA A C 1
ATOM 1046 O O . ALA A 1 134 ? 17.622 -7.253 -9.686 1.00 96.38 134 ALA A O 1
ATOM 1047 N N . MET A 1 135 ? 18.239 -6.248 -7.776 1.00 96.25 135 MET A N 1
ATOM 1048 C CA . MET A 1 135 ? 19.657 -6.101 -8.133 1.00 96.25 135 MET A CA 1
ATOM 1049 C C . MET A 1 135 ? 20.416 -7.433 -8.089 1.00 96.25 135 MET A C 1
ATOM 1051 O O . MET A 1 135 ? 21.304 -7.652 -8.912 1.00 96.25 135 MET A O 1
ATOM 1055 N N . SER A 1 136 ? 20.039 -8.326 -7.171 1.00 92.75 136 SER A N 1
ATOM 1056 C CA . SER A 1 136 ? 20.696 -9.619 -6.952 1.00 92.75 136 SER A CA 1
ATOM 1057 C C . SER A 1 136 ? 19.676 -10.759 -6.773 1.00 92.75 136 SER A C 1
ATOM 1059 O O . SER A 1 136 ? 19.548 -11.293 -5.672 1.00 92.75 136 SER A O 1
ATOM 1061 N N . PRO A 1 137 ? 18.975 -11.213 -7.834 1.00 86.75 137 PRO A N 1
ATOM 1062 C CA . PRO A 1 137 ? 17.848 -12.153 -7.695 1.00 86.75 137 PRO A CA 1
ATOM 1063 C C . PRO A 1 137 ? 18.220 -13.546 -7.179 1.00 86.75 137 PRO A C 1
ATOM 1065 O O . PRO A 1 137 ? 17.372 -14.278 -6.683 1.00 86.75 137 PRO A O 1
ATOM 1068 N N . ARG A 1 138 ? 19.495 -13.925 -7.309 1.00 90.69 138 ARG A N 1
ATOM 1069 C CA . ARG A 1 138 ? 20.024 -15.206 -6.816 1.00 90.69 138 ARG A CA 1
ATOM 1070 C C . ARG A 1 138 ? 20.518 -15.128 -5.372 1.00 90.69 138 ARG A C 1
ATOM 1072 O O . ARG A 1 138 ? 20.867 -16.156 -4.797 1.00 90.69 138 ARG A O 1
ATOM 1079 N N . ASP A 1 139 ? 20.562 -13.931 -4.788 1.00 94.38 139 ASP A N 1
ATOM 1080 C CA . ASP A 1 139 ? 20.928 -13.760 -3.390 1.00 94.38 139 ASP A CA 1
ATOM 1081 C C . ASP A 1 139 ? 19.753 -14.159 -2.487 1.00 94.38 139 ASP A C 1
ATOM 1083 O O . ASP A 1 139 ? 18.716 -13.491 -2.380 1.00 94.38 139 ASP A O 1
ATOM 1087 N N . THR A 1 140 ? 19.935 -15.290 -1.812 1.00 93.62 140 THR A N 1
ATOM 1088 C CA . THR A 1 140 ? 18.948 -15.824 -0.873 1.00 93.62 140 THR A CA 1
ATOM 1089 C C . THR A 1 140 ? 18.852 -14.957 0.387 1.00 93.62 140 THR A C 1
ATOM 1091 O O . THR A 1 140 ? 17.777 -14.863 0.978 1.00 93.62 140 THR A O 1
ATOM 1094 N N . GLY A 1 141 ? 19.934 -14.271 0.777 1.00 96.56 141 GLY A N 1
ATOM 1095 C CA . GLY A 1 141 ? 19.946 -13.331 1.897 1.00 96.56 141 GLY A CA 1
ATOM 1096 C C . GLY A 1 141 ? 19.045 -12.127 1.633 1.00 96.56 141 GLY A C 1
ATOM 1097 O O . GLY A 1 141 ? 18.150 -11.851 2.435 1.00 96.56 141 GLY A O 1
ATOM 1098 N N . ALA A 1 142 ? 19.211 -11.471 0.479 1.00 95.25 142 ALA A N 1
ATOM 1099 C CA . ALA A 1 142 ? 18.335 -10.383 0.038 1.00 95.25 142 ALA A CA 1
ATOM 1100 C C . ALA A 1 142 ? 16.864 -10.825 -0.052 1.00 95.25 142 ALA A C 1
ATOM 1102 O O . ALA A 1 142 ? 15.973 -10.128 0.439 1.00 95.25 142 ALA A O 1
ATOM 1103 N N . SER A 1 143 ? 16.609 -12.013 -0.611 1.00 96.88 143 SER A N 1
ATOM 1104 C CA . SER A 1 143 ? 15.253 -12.570 -0.732 1.00 96.88 143 SER A CA 1
ATOM 1105 C C . SER A 1 143 ? 14.594 -12.775 0.636 1.00 96.88 143 SER A C 1
ATOM 1107 O O . SER A 1 143 ? 13.455 -12.363 0.852 1.00 96.88 143 SER A O 1
ATOM 1109 N N . ASN A 1 144 ? 15.323 -13.341 1.602 1.00 97.88 144 ASN A N 1
ATOM 1110 C CA . ASN A 1 144 ? 14.825 -13.536 2.966 1.00 97.88 144 ASN A CA 1
ATOM 1111 C C . ASN A 1 144 ? 14.620 -12.210 3.712 1.00 97.88 144 ASN A C 1
ATOM 1113 O O . ASN A 1 144 ? 13.639 -12.057 4.439 1.00 97.88 144 ASN A O 1
ATOM 1117 N N . ALA A 1 145 ? 15.512 -11.234 3.528 1.00 97.81 145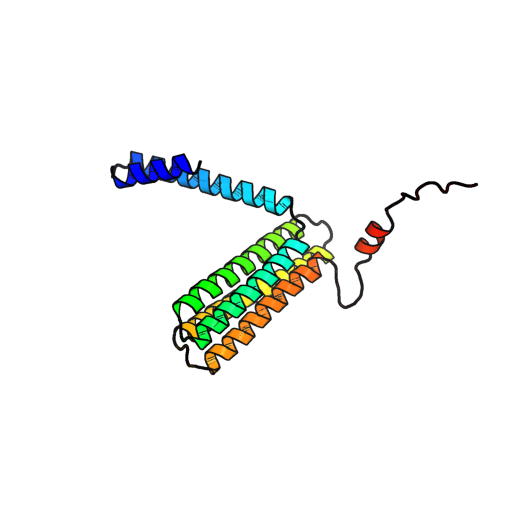 ALA A N 1
ATOM 1118 C CA . ALA A 1 145 ? 15.351 -9.903 4.109 1.00 97.81 145 ALA A CA 1
ATOM 1119 C C . ALA A 1 145 ? 14.082 -9.209 3.592 1.00 97.81 145 ALA A C 1
ATOM 1121 O O . ALA A 1 145 ? 13.345 -8.607 4.378 1.00 97.81 145 ALA A O 1
ATOM 1122 N N . TRP A 1 146 ? 13.790 -9.336 2.293 1.00 98.31 146 TRP A N 1
ATOM 1123 C CA . TRP A 1 146 ? 12.554 -8.822 1.714 1.00 98.31 146 TRP A CA 1
ATOM 1124 C C . TRP A 1 146 ? 11.312 -9.533 2.255 1.00 98.31 146 TRP A C 1
ATOM 1126 O O . TRP A 1 146 ? 10.388 -8.838 2.669 1.00 98.31 146 TRP A O 1
ATOM 1136 N N . ARG A 1 147 ? 11.300 -10.873 2.326 1.00 98.44 147 ARG A N 1
ATOM 1137 C CA . ARG A 1 147 ? 10.172 -11.641 2.893 1.00 98.44 147 ARG A CA 1
ATOM 1138 C C . ARG A 1 147 ? 9.820 -11.162 4.297 1.00 98.44 147 ARG A C 1
ATOM 1140 O O . ARG A 1 147 ? 8.690 -10.760 4.539 1.00 98.44 147 ARG A O 1
ATOM 1147 N N . ASN A 1 148 ? 10.823 -11.051 5.169 1.00 98.50 148 ASN A N 1
ATOM 1148 C CA . ASN A 1 148 ? 10.640 -10.540 6.529 1.00 98.50 148 ASN A CA 1
ATOM 1149 C C . ASN A 1 148 ? 10.073 -9.108 6.557 1.00 98.50 148 ASN A C 1
ATOM 1151 O O . ASN A 1 148 ? 9.234 -8.783 7.395 1.00 98.50 148 ASN A O 1
ATOM 1155 N N . ALA A 1 149 ? 10.541 -8.224 5.670 1.00 98.56 149 ALA A N 1
ATOM 1156 C CA . ALA A 1 149 ? 10.025 -6.858 5.586 1.00 98.56 149 ALA A CA 1
ATOM 1157 C C . ALA A 1 149 ? 8.587 -6.810 5.036 1.00 98.56 149 ALA A C 1
ATOM 1159 O O . ALA A 1 149 ? 7.781 -6.002 5.496 1.00 98.56 149 ALA A O 1
ATOM 1160 N N . ASN A 1 150 ? 8.264 -7.675 4.074 1.00 98.56 150 ASN A N 1
ATOM 1161 C CA . ASN A 1 150 ? 6.934 -7.810 3.497 1.00 98.56 150 ASN A CA 1
ATOM 1162 C C . ASN A 1 150 ? 5.929 -8.392 4.503 1.00 98.56 150 ASN A C 1
ATOM 1164 O O . ASN A 1 150 ? 4.829 -7.862 4.621 1.00 98.56 150 ASN A O 1
ATOM 1168 N N . ASP A 1 151 ? 6.315 -9.408 5.274 1.00 98.56 151 ASP A N 1
ATOM 1169 C CA . ASP A 1 151 ? 5.465 -9.999 6.313 1.00 98.56 151 ASP A CA 1
ATOM 1170 C C . ASP A 1 151 ? 5.123 -8.973 7.395 1.00 98.56 151 ASP A C 1
ATOM 1172 O O . ASP A 1 151 ? 3.956 -8.792 7.725 1.0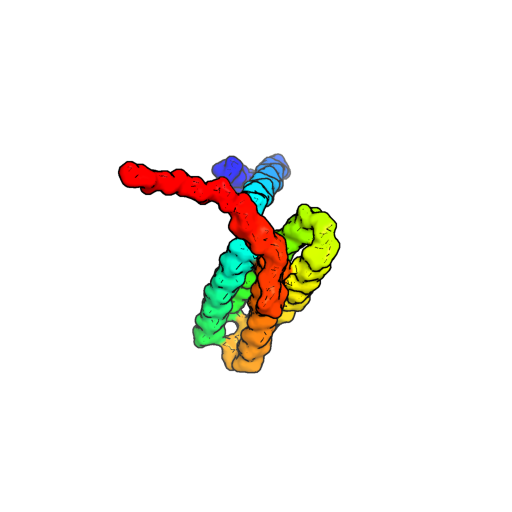0 98.56 151 ASP A O 1
ATOM 1176 N N . ARG A 1 152 ? 6.106 -8.179 7.844 1.00 98.38 152 ARG A N 1
ATOM 1177 C CA . ARG A 1 152 ? 5.862 -7.062 8.776 1.00 98.38 152 ARG A CA 1
ATOM 1178 C C . ARG A 1 152 ? 4.866 -6.042 8.230 1.00 98.38 152 ARG A C 1
ATOM 1180 O O . ARG A 1 152 ? 4.057 -5.509 8.987 1.00 98.38 152 ARG A O 1
ATOM 1187 N N . LEU A 1 153 ? 4.928 -5.740 6.932 1.00 98.62 153 LEU A N 1
ATOM 1188 C CA . LEU A 1 153 ? 3.964 -4.848 6.292 1.00 98.62 153 LEU A CA 1
ATOM 1189 C C . LEU A 1 153 ? 2.563 -5.474 6.268 1.00 98.62 153 LEU A C 1
ATOM 1191 O O . LEU A 1 153 ? 1.600 -4.788 6.602 1.00 98.62 153 LEU A O 1
ATOM 1195 N N . LEU A 1 154 ? 2.444 -6.753 5.903 1.00 98.38 154 LEU A N 1
ATOM 1196 C CA . LEU A 1 154 ? 1.166 -7.473 5.888 1.00 98.38 154 LEU A CA 1
ATOM 1197 C C . LEU A 1 154 ? 0.547 -7.565 7.288 1.00 98.38 154 LEU A C 1
ATOM 1199 O O . LEU A 1 154 ? -0.640 -7.288 7.440 1.00 98.38 154 LEU A O 1
ATOM 1203 N N . ASP A 1 155 ? 1.348 -7.873 8.307 1.00 98.25 155 ASP A N 1
ATOM 1204 C CA . ASP A 1 155 ? 0.911 -7.908 9.706 1.00 98.25 155 ASP A CA 1
ATOM 1205 C C . ASP A 1 155 ? 0.434 -6.529 10.176 1.00 98.25 155 ASP A C 1
ATOM 1207 O O . ASP A 1 155 ? -0.597 -6.417 10.838 1.00 98.25 155 ASP A O 1
ATOM 1211 N N . SER A 1 156 ? 1.133 -5.463 9.775 1.00 98.00 156 SER A N 1
ATOM 1212 C CA . SER A 1 156 ? 0.731 -4.087 10.094 1.00 98.00 156 SER A CA 1
ATOM 1213 C C . SER A 1 156 ? -0.589 -3.706 9.411 1.00 98.00 156 SER A C 1
ATOM 1215 O O . SER A 1 156 ? -1.436 -3.059 10.021 1.00 98.00 156 SER A O 1
ATOM 1217 N N . VAL A 1 157 ? -0.799 -4.116 8.153 1.00 98.12 157 VAL A N 1
ATOM 1218 C CA . VAL A 1 157 ? -2.063 -3.886 7.426 1.00 98.12 157 VAL A CA 1
ATOM 1219 C C . VAL A 1 157 ? -3.210 -4.657 8.074 1.00 98.12 157 VAL A C 1
ATOM 1221 O O . VAL A 1 157 ? -4.294 -4.103 8.253 1.00 98.12 157 VAL A O 1
ATOM 1224 N N . LYS A 1 158 ? -2.968 -5.902 8.489 1.00 97.06 158 LYS A N 1
ATOM 1225 C CA . LYS A 1 158 ? -3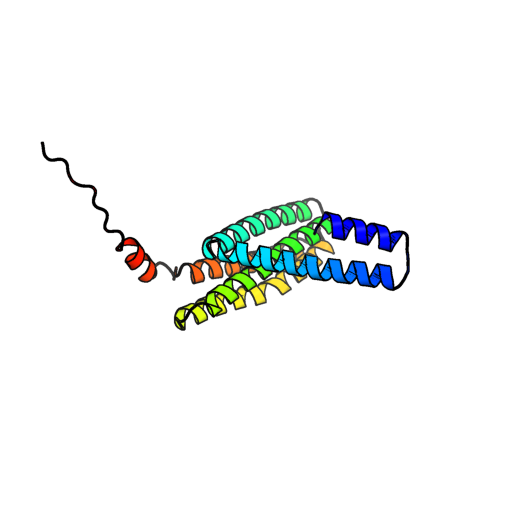.942 -6.686 9.249 1.00 97.06 158 LYS A CA 1
ATOM 1226 C C . LYS A 1 158 ? -4.305 -5.997 10.568 1.00 97.06 158 LYS A C 1
ATOM 1228 O O . LYS A 1 158 ? -5.486 -5.871 10.876 1.00 97.06 158 LYS A O 1
ATOM 1233 N N . ALA A 1 159 ? -3.314 -5.484 11.300 1.00 96.44 159 ALA A N 1
ATOM 1234 C CA . ALA A 1 159 ? -3.536 -4.760 12.550 1.00 96.44 159 ALA A CA 1
ATOM 1235 C C . ALA A 1 159 ? -4.411 -3.507 12.367 1.00 96.44 159 ALA A C 1
ATOM 1237 O O . ALA A 1 159 ? -5.194 -3.185 13.256 1.00 96.44 159 ALA A O 1
ATOM 1238 N N . VAL A 1 160 ? -4.332 -2.824 11.217 1.00 97.38 160 VAL A N 1
ATOM 1239 C CA . VAL A 1 160 ? -5.266 -1.736 10.875 1.00 97.38 160 VAL A CA 1
ATOM 1240 C C . VAL A 1 160 ? -6.695 -2.266 10.755 1.00 97.38 160 VAL A C 1
ATOM 1242 O O . VAL A 1 160 ? -7.608 -1.684 11.332 1.00 97.38 160 VAL A O 1
ATOM 1245 N N . GLY A 1 161 ? -6.896 -3.385 10.056 1.00 95.00 161 GLY A N 1
ATOM 1246 C CA . GLY A 1 161 ? -8.214 -4.014 9.932 1.00 95.00 161 GLY A CA 1
ATOM 1247 C C . GLY A 1 161 ? -8.792 -4.445 11.284 1.00 95.00 161 GLY A C 1
ATOM 1248 O O . GLY A 1 161 ? -9.971 -4.216 11.549 1.00 95.00 161 GLY A O 1
ATOM 1249 N N . ASP A 1 162 ? -7.959 -5.010 12.160 1.00 94.12 162 ASP A N 1
ATOM 1250 C CA . ASP A 1 162 ? -8.351 -5.397 13.521 1.00 94.12 162 ASP A CA 1
ATOM 1251 C C . ASP A 1 162 ? -8.680 -4.167 14.389 1.00 94.12 162 ASP A C 1
ATOM 1253 O O . ASP A 1 162 ? -9.664 -4.179 15.133 1.00 94.12 162 ASP A O 1
ATOM 1257 N N . ALA A 1 163 ? -7.908 -3.080 14.256 1.00 94.19 163 ALA A N 1
ATOM 1258 C CA . ALA A 1 163 ? -8.147 -1.822 14.961 1.00 94.19 163 ALA A CA 1
ATOM 1259 C C . ALA A 1 163 ? -9.479 -1.171 14.556 1.00 94.19 163 ALA A C 1
ATOM 1261 O O . ALA A 1 163 ? -10.233 -0.757 15.439 1.00 94.19 163 ALA A O 1
ATOM 1262 N N . ILE A 1 164 ? -9.783 -1.138 13.253 1.00 92.69 164 ILE A N 1
ATOM 1263 C CA . ILE A 1 164 ? -11.043 -0.608 12.704 1.00 92.69 164 ILE A CA 1
ATOM 1264 C C . ILE A 1 164 ? -12.228 -1.478 13.139 1.00 92.69 164 ILE A C 1
ATOM 1266 O O . ILE A 1 164 ? -13.249 -0.969 13.587 1.00 92.69 164 ILE A O 1
ATOM 1270 N N . ALA A 1 165 ? -12.077 -2.804 13.113 1.00 88.56 165 ALA A N 1
ATOM 1271 C CA . ALA A 1 165 ? -13.120 -3.724 13.564 1.00 88.56 165 ALA A CA 1
ATOM 1272 C C . ALA A 1 165 ? -13.327 -3.732 15.095 1.00 88.56 165 ALA A C 1
ATOM 1274 O O . ALA A 1 165 ? -14.203 -4.440 15.592 1.00 88.56 165 ALA A O 1
ATOM 1275 N N . GLY A 1 166 ? -12.507 -3.006 15.866 1.00 78.81 166 GLY A N 1
ATOM 1276 C CA . GLY A 1 166 ? -12.550 -3.031 17.329 1.00 78.81 166 GLY A CA 1
ATOM 1277 C C . GLY A 1 166 ? -12.164 -4.390 17.929 1.00 78.81 166 GLY A C 1
ATOM 1278 O O . GLY A 1 166 ? -12.533 -4.694 19.063 1.00 78.81 166 GLY A O 1
ATOM 1279 N N . ILE A 1 167 ? -11.434 -5.227 17.189 1.00 62.78 167 ILE A N 1
ATOM 1280 C CA . ILE A 1 167 ? -10.989 -6.543 17.649 1.00 62.78 167 ILE A CA 1
ATOM 1281 C C . ILE A 1 167 ? -9.684 -6.344 18.425 1.00 62.78 167 ILE A C 1
ATOM 1283 O O . ILE A 1 167 ? -8.597 -6.304 17.856 1.00 62.78 167 ILE A O 1
ATOM 1287 N N . GLN A 1 168 ? -9.770 -6.226 19.750 1.00 50.44 168 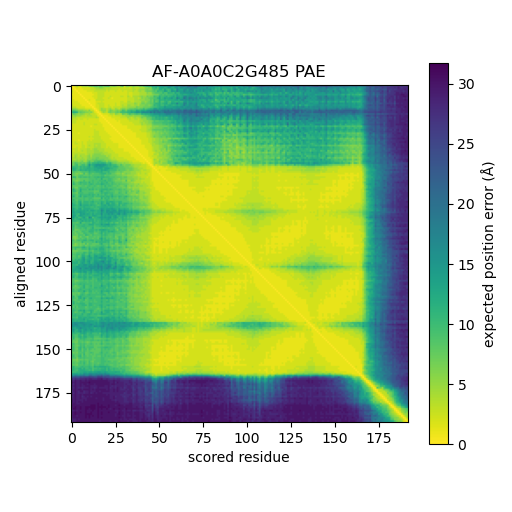GLN A N 1
ATOM 1288 C CA . GLN A 1 168 ? -8.592 -6.338 20.613 1.00 50.44 168 GLN A CA 1
ATOM 1289 C C . GLN A 1 168 ? -8.465 -7.776 21.106 1.00 50.44 168 GLN A C 1
ATOM 1291 O O . GLN A 1 168 ? -9.383 -8.251 21.764 1.00 50.44 168 GLN A O 1
ATOM 1296 N N . ASN A 1 169 ? -7.342 -8.453 20.820 1.00 43.09 169 ASN A N 1
ATOM 1297 C CA . ASN A 1 169 ? -6.858 -9.673 21.499 1.00 43.09 169 ASN A CA 1
ATOM 1298 C C . ASN A 1 169 ? -7.938 -10.469 22.277 1.00 43.09 169 ASN A C 1
ATOM 1300 O O . ASN A 1 169 ? -7.947 -10.505 23.508 1.00 43.09 169 ASN A O 1
ATOM 1304 N N . GLY A 1 170 ? -8.873 -11.094 21.553 1.00 43.03 170 GLY A N 1
ATOM 1305 C CA . GLY A 1 170 ? -9.860 -12.018 22.127 1.00 43.03 170 GLY A CA 1
ATOM 1306 C C . GLY A 1 170 ? -11.015 -11.401 22.930 1.00 43.03 170 GLY A C 1
ATOM 1307 O O . GLY A 1 170 ? -11.772 -12.146 23.549 1.00 43.03 170 GLY A O 1
ATOM 1308 N N . ARG A 1 171 ? -11.203 -10.079 22.924 1.00 38.81 171 ARG A N 1
ATOM 1309 C CA . ARG A 1 171 ? -12.406 -9.421 23.449 1.00 38.81 171 ARG A CA 1
ATOM 1310 C C . ARG A 1 171 ? -13.040 -8.582 22.346 1.00 38.81 171 ARG A C 1
ATOM 1312 O O . ARG A 1 171 ? -12.506 -7.548 21.959 1.00 38.81 171 ARG A O 1
ATOM 1319 N N . HIS A 1 172 ? -14.175 -9.062 21.837 1.00 44.41 172 HIS A N 1
ATOM 1320 C CA . HIS A 1 172 ? -15.056 -8.282 20.972 1.00 44.41 172 HIS A CA 1
ATOM 1321 C C . HIS A 1 172 ? -15.344 -6.929 21.636 1.00 44.41 172 HIS A C 1
ATOM 1323 O O . HIS A 1 172 ? -15.724 -6.887 22.809 1.00 44.41 172 HIS A O 1
ATOM 1329 N N . SER A 1 173 ? -15.144 -5.832 20.901 1.00 48.50 173 SER A N 1
ATOM 1330 C CA . SER A 1 173 ? -15.572 -4.506 21.343 1.00 48.50 173 SER A CA 1
ATOM 1331 C C . SER A 1 173 ? -17.072 -4.532 21.645 1.00 48.50 173 SER A C 1
ATOM 1333 O O . SER A 1 173 ? -17.873 -4.986 20.823 1.00 48.50 173 SER A O 1
ATOM 1335 N N . ALA A 1 174 ? -17.460 -4.032 22.821 1.00 50.31 174 ALA A N 1
ATOM 1336 C CA . ALA A 1 174 ? -18.846 -3.995 23.296 1.00 50.31 174 ALA A CA 1
ATOM 1337 C C . ALA A 1 174 ? -19.806 -3.250 22.340 1.00 50.31 174 ALA A C 1
ATOM 1339 O O . ALA A 1 174 ? -21.019 -3.436 22.414 1.00 50.31 174 ALA A O 1
ATOM 1340 N N . TYR A 1 175 ? -19.266 -2.452 21.413 1.00 50.69 175 TYR A N 1
ATOM 1341 C CA . TYR A 1 175 ? -20.017 -1.775 20.354 1.00 50.69 175 TYR A CA 1
ATOM 1342 C C . TYR A 1 175 ? -20.616 -2.720 19.305 1.00 50.69 175 TYR A C 1
ATOM 1344 O O . TYR A 1 175 ? -21.677 -2.441 18.754 1.00 50.69 175 TYR A O 1
ATOM 1352 N N . GLN A 1 176 ? -19.979 -3.858 19.027 1.00 47.75 176 GLN A N 1
ATOM 1353 C CA . GLN A 1 176 ? -20.507 -4.812 18.046 1.00 47.75 176 GLN A CA 1
ATOM 1354 C C . GLN A 1 176 ? -21.630 -5.676 18.647 1.00 47.75 176 GLN A C 1
ATOM 1356 O O . GLN A 1 176 ? -22.554 -6.100 17.948 1.00 47.75 176 GLN A O 1
ATOM 1361 N N . ASP A 1 177 ? -21.593 -5.867 19.967 1.00 44.53 177 ASP A N 1
ATOM 1362 C CA . ASP A 1 177 ? -22.613 -6.588 20.730 1.00 44.53 177 ASP A CA 1
ATOM 1363 C C . ASP A 1 177 ? -23.889 -5.737 20.913 1.00 44.53 177 ASP A C 1
ATOM 1365 O O . ASP A 1 177 ? -25.009 -6.246 20.849 1.00 44.53 177 ASP A O 1
ATOM 1369 N N . SER A 1 178 ? -23.751 -4.409 21.035 1.00 48.09 178 SER A N 1
ATOM 1370 C CA . SER A 1 178 ? -24.896 -3.488 21.094 1.00 48.09 178 SER A CA 1
ATOM 1371 C C . SER A 1 178 ? -25.625 -3.349 19.752 1.00 48.09 178 SER A C 1
ATOM 1373 O O . SER A 1 178 ? -26.857 -3.339 19.740 1.00 48.09 178 SER A O 1
ATOM 1375 N N . LEU A 1 179 ? -24.904 -3.337 18.625 1.00 49.84 179 LEU A N 1
ATOM 1376 C CA . LEU A 1 179 ? -25.494 -3.355 17.276 1.00 49.84 179 LEU A CA 1
ATOM 1377 C C . LEU A 1 179 ? -26.233 -4.669 16.978 1.00 49.84 179 LEU A C 1
ATOM 1379 O O . LEU A 1 179 ? -27.315 -4.652 16.396 1.00 49.84 179 LEU A O 1
ATOM 1383 N N . SER A 1 180 ? -25.699 -5.803 17.442 1.00 50.22 180 SER A N 1
ATOM 1384 C CA . SER A 1 180 ? -26.327 -7.124 17.278 1.00 50.22 180 SER A CA 1
ATOM 1385 C C . SER A 1 180 ? -27.595 -7.281 18.129 1.00 50.22 180 SER A C 1
ATOM 1387 O O . SER A 1 180 ? -28.551 -7.943 17.726 1.00 50.22 180 SER A O 1
ATOM 1389 N N . ARG A 1 181 ? -27.636 -6.631 19.300 1.00 50.97 181 ARG A N 1
ATOM 1390 C CA . ARG A 1 181 ? -28.792 -6.632 20.210 1.00 50.97 181 ARG A CA 1
ATOM 1391 C C . ARG A 1 181 ? -29.911 -5.675 19.780 1.00 50.97 181 ARG A C 1
ATOM 1393 O O . ARG A 1 181 ? -31.043 -5.823 20.236 1.00 50.97 181 ARG A O 1
ATOM 1400 N N . ALA A 1 182 ? -29.620 -4.720 18.900 1.00 48.09 182 ALA A N 1
ATOM 1401 C CA . ALA A 1 182 ? -30.550 -3.685 18.451 1.00 48.09 182 ALA A CA 1
ATOM 1402 C C . ALA A 1 182 ? -31.455 -4.101 17.272 1.00 48.09 182 ALA A C 1
ATOM 1404 O O . ALA A 1 182 ? -32.023 -3.230 16.617 1.00 48.09 182 ALA A O 1
ATOM 1405 N N . SER A 1 183 ? -31.632 -5.400 16.997 1.00 47.31 183 SER A N 1
ATOM 1406 C CA . SER A 1 183 ? -32.589 -5.879 15.988 1.00 47.31 183 SER A CA 1
ATOM 1407 C C . SER A 1 183 ? -33.865 -6.440 16.642 1.00 47.31 183 SER A C 1
ATOM 1409 O O . SER A 1 183 ? -33.890 -7.606 17.041 1.00 47.31 183 SER A O 1
ATOM 1411 N N . PRO A 1 184 ? -34.947 -5.647 16.788 1.00 48.81 184 PRO A N 1
ATOM 1412 C CA . PRO A 1 184 ? -36.227 -6.126 17.282 1.00 48.81 184 PRO A CA 1
ATOM 1413 C C . PRO A 1 184 ? -37.144 -6.438 16.097 1.00 48.81 184 PRO A C 1
ATOM 1415 O O . PRO A 1 184 ? -38.047 -5.673 15.775 1.00 48.81 184 PRO A O 1
ATOM 1418 N N . TYR A 1 185 ? -36.934 -7.572 15.437 1.00 47.34 185 TYR A N 1
ATOM 1419 C CA . TYR A 1 185 ? -37.998 -8.182 14.638 1.00 47.34 185 TYR A CA 1
ATOM 1420 C C . TYR A 1 185 ? -38.121 -9.655 15.011 1.00 47.34 185 TYR A C 1
ATOM 1422 O O . TYR A 1 185 ? -37.436 -10.523 14.478 1.00 47.34 185 TYR A O 1
ATOM 1430 N N . GLN A 1 186 ? -39.016 -9.926 15.962 1.00 54.06 186 GLN A N 1
ATOM 1431 C CA . GLN A 1 186 ? -39.582 -11.254 16.157 1.00 54.06 186 GLN A CA 1
ATOM 1432 C C . GLN A 1 186 ? -40.789 -11.383 15.220 1.00 54.06 186 GLN A C 1
ATOM 1434 O O . GLN A 1 186 ? -41.759 -10.639 15.388 1.00 54.06 186 GLN A O 1
ATOM 1439 N N . PRO A 1 187 ? -40.754 -12.276 14.215 1.00 47.69 187 PRO A N 1
ATOM 1440 C CA . PRO A 1 187 ? -41.929 -12.539 13.400 1.00 47.69 187 PRO A CA 1
ATOM 1441 C C . PRO A 1 187 ? -43.037 -13.161 14.272 1.00 47.69 187 PRO A C 1
ATOM 1443 O O . PRO A 1 187 ? -42.736 -13.965 15.160 1.00 47.69 187 PRO A O 1
ATOM 1446 N N . PRO A 1 188 ? -44.312 -12.788 14.057 1.00 45.78 188 PRO A N 1
ATOM 1447 C CA . PRO A 1 188 ? -45.414 -13.241 14.894 1.00 45.78 188 PRO A CA 1
ATOM 1448 C C . PRO A 1 188 ? -45.572 -14.765 14.831 1.00 45.78 188 PRO A C 1
ATOM 1450 O O . PRO A 1 188 ? -45.630 -15.359 13.754 1.00 45.78 188 PRO A O 1
ATOM 1453 N N . GLN A 1 189 ? -45.650 -15.388 16.009 1.00 49.47 189 GLN A N 1
ATOM 1454 C CA . GLN A 1 189 ? -45.967 -16.805 16.156 1.00 49.47 189 GLN A CA 1
ATOM 1455 C C . GLN A 1 189 ? -47.424 -17.040 15.746 1.00 49.47 189 GLN A C 1
ATOM 1457 O O . GLN A 1 189 ? -48.349 -16.538 16.385 1.00 49.47 189 GLN A O 1
ATOM 1462 N N . ALA A 1 190 ? -47.619 -17.810 14.678 1.00 47.38 190 ALA A N 1
ATOM 1463 C CA . ALA A 1 190 ? -48.915 -18.380 14.349 1.00 47.38 190 ALA A CA 1
ATOM 1464 C C . ALA A 1 190 ? -49.259 -19.435 15.412 1.00 47.38 190 ALA A C 1
ATOM 1466 O O . ALA A 1 190 ? -48.568 -20.447 15.523 1.00 47.38 190 ALA A O 1
ATOM 1467 N N . ASN A 1 191 ? -50.288 -19.165 16.214 1.00 44.66 191 ASN A N 1
ATOM 1468 C CA . ASN A 1 191 ? -50.883 -20.147 17.120 1.00 44.66 191 ASN A CA 1
ATOM 1469 C C . ASN A 1 191 ? -52.066 -20.847 16.407 1.00 44.66 191 ASN A C 1
ATOM 1471 O O . ASN A 1 191 ? -52.630 -20.243 15.492 1.00 44.66 191 ASN A O 1
ATOM 1475 N N . PRO A 1 192 ? -52.380 -22.102 16.781 1.00 55.59 192 PRO A N 1
ATOM 1476 C CA . PRO A 1 192 ? -53.001 -23.120 15.924 1.00 55.59 192 PRO A CA 1
ATOM 1477 C C . PRO A 1 192 ? -54.461 -22.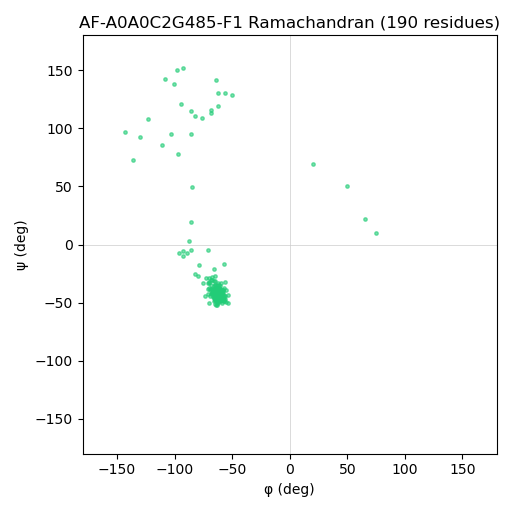872 15.537 1.00 55.59 192 PRO A C 1
ATOM 1479 O O . PRO A 1 192 ? -55.200 -22.245 16.329 1.00 55.59 192 PRO A O 1
#